Protein AF-A0A2K3KUK9-F1 (afdb_monomer_lite)

InterPro domains:
  IPR000722 RNA polymerase, alpha subunit [PF00623] (1-52)
  IPR007066 RNA polymerase Rpb1, domain 3 [PF04983] (57-180)
  IPR042102 RNA polymerase Rpb1, domain 3 superfamily [G3DSA:1.10.274.100] (58-185)
  IPR045867 DNA-directed RNA polymerase, subunit beta-prime [PTHR19376] (1-183)

pLDDT: mean 88.28, std 6.99, range [54.0, 97.81]

Organism: Trifolium pratense (NCBI:txid57577)

Radius of gyration: 19.04 Å; chains: 1; bounding box: 47×34×54 Å

Foldseek 3Di:
DADDDDDDDPDDDDDDDDPQQCQVVVDDPPDDDDDDDDDPDPVVVVCRVPPHYPLNCQADPPPRFGSGFDDDPLLVVLLVQQDPPAKDWPVRLVVLCVLAPADQDAAPDDDPDDDRTGIHGSQSSLLSLFAAQDWAADPVQRWTDGRSHTDDGHSDSQLRDRHPRRPLSSCCVPPRNCSVSSSSSSD

Secondary structure (DSSP, 8-state):
--B------S-SS-----GGGTGGGT--SSS---------SHHHHHHHHHHSBGGG-SB-TTT--BS----HHHHHHHHHHHSTT-EEEHHHHHHHHTTS-SPPPPPSEE-SSS---EEEEHHHHHHHHSPTT--EEEGGGTEEEETTEEEE--S-GGGTSS-TT-HHHHHHHHHTTHHHHHHHHH-

Sequence (187 aa):
MIAFTVRVLPITSVVSINPLCCSPLCGDFDGDCLHGYIPQSVGARVELNELVALDRQLINGQSGTNLLSLCQDSLTAAYLLLEDGVRLNVYQMQQLQMLCDRKLTPPAIVKASSSNTSFWSGKQLFSILLPFKFDYAFPSNDVIVSDGELISCSEASGWIRDSENNIFQSLVEHFQGKTLDILHGAQ

Structure (mmCIF, N/CA/C/O backbone):
data_AF-A0A2K3KUK9-F1
#
_entry.id   AF-A0A2K3KUK9-F1
#
loop_
_atom_site.group_PDB
_atom_site.id
_atom_site.type_symbol
_atom_site.label_atom_id
_atom_site.label_alt_id
_atom_site.label_comp_id
_atom_site.label_asym_id
_atom_site.label_entity_id
_atom_site.label_seq_id
_atom_site.pdbx_PDB_ins_code
_atom_site.Cartn_x
_atom_site.Cartn_y
_atom_site.Cartn_z
_atom_site.occupancy
_atom_site.B_iso_or_equiv
_atom_site.auth_seq_id
_atom_site.auth_comp_id
_atom_site.auth_asym_id
_atom_site.auth_atom_id
_atom_site.pdbx_PDB_model_num
ATOM 1 N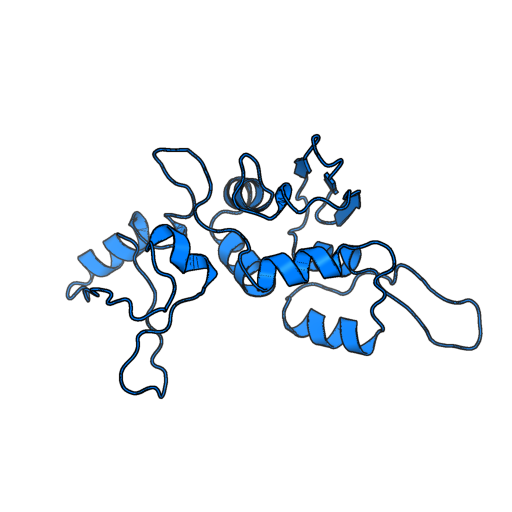 N . MET A 1 1 ? -12.358 7.716 15.091 1.00 81.81 1 MET A N 1
ATOM 2 C CA . MET A 1 1 ? -12.045 6.470 15.828 1.00 81.81 1 MET A CA 1
ATOM 3 C C . MET A 1 1 ? -12.004 5.352 14.807 1.00 81.81 1 MET A C 1
ATOM 5 O O . MET A 1 1 ? -12.948 5.267 14.037 1.00 81.81 1 MET A O 1
ATOM 9 N N . ILE A 1 2 ? -10.929 4.564 14.771 1.00 92.06 2 ILE A N 1
ATOM 10 C CA . ILE A 1 2 ? -10.740 3.471 13.805 1.00 92.06 2 ILE A CA 1
ATOM 11 C C . ILE A 1 2 ? -10.569 2.169 14.591 1.00 92.06 2 ILE A C 1
ATOM 13 O O . ILE A 1 2 ? -9.828 2.139 15.575 1.00 92.06 2 ILE A O 1
ATOM 17 N N . ALA A 1 3 ? -11.270 1.114 14.186 1.00 94.75 3 ALA A N 1
ATOM 18 C CA . ALA A 1 3 ? -11.134 -0.215 14.762 1.00 94.75 3 ALA A CA 1
ATOM 19 C C . ALA A 1 3 ? -10.034 -1.005 14.039 1.00 94.75 3 ALA A C 1
ATOM 21 O O . ALA A 1 3 ? -10.014 -1.103 12.811 1.00 94.75 3 ALA A O 1
ATOM 22 N N . PHE A 1 4 ? -9.131 -1.589 14.828 1.00 93.50 4 PHE A N 1
ATOM 23 C CA . PHE A 1 4 ? -8.028 -2.422 14.356 1.00 93.50 4 PHE A CA 1
ATOM 24 C C . PHE A 1 4 ? -8.192 -3.865 14.830 1.00 93.50 4 PHE A C 1
ATOM 26 O O . PHE A 1 4 ? -8.747 -4.131 15.899 1.00 93.50 4 PHE A O 1
ATOM 33 N N . THR A 1 5 ? -7.641 -4.801 14.057 1.00 92.44 5 THR A N 1
ATOM 34 C CA . THR A 1 5 ? -7.483 -6.188 14.503 1.00 92.44 5 THR A CA 1
ATOM 35 C C . THR A 1 5 ? -6.231 -6.311 15.366 1.00 92.44 5 THR A C 1
ATOM 37 O O . THR A 1 5 ? -5.174 -5.788 15.022 1.00 92.44 5 THR A O 1
ATOM 40 N N . VAL A 1 6 ? -6.339 -7.020 16.488 1.00 92.06 6 VAL A N 1
ATOM 41 C CA . VAL A 1 6 ? -5.228 -7.203 17.428 1.00 92.06 6 VAL A CA 1
ATOM 42 C C . VAL A 1 6 ? -4.438 -8.461 17.083 1.00 92.06 6 VAL A C 1
ATOM 44 O O . VAL A 1 6 ? -5.003 -9.548 16.955 1.00 92.06 6 VAL A O 1
ATOM 47 N N . ARG A 1 7 ? -3.111 -8.325 17.015 1.00 92.56 7 ARG A N 1
ATOM 48 C CA . ARG A 1 7 ? -2.159 -9.439 16.964 1.00 92.56 7 ARG A CA 1
ATOM 49 C C . ARG A 1 7 ? -1.210 -9.336 18.152 1.00 92.56 7 ARG A C 1
ATOM 51 O O . ARG A 1 7 ? -0.595 -8.296 18.363 1.00 92.56 7 ARG A O 1
ATOM 58 N N . VAL A 1 8 ? -1.077 -10.420 18.915 1.00 92.50 8 VAL A N 1
ATOM 59 C CA . VAL A 1 8 ? -0.138 -10.475 20.044 1.00 92.50 8 VAL A CA 1
ATOM 60 C C . VAL A 1 8 ? 1.272 -10.715 19.509 1.00 92.50 8 VAL A C 1
ATOM 62 O O . VAL A 1 8 ? 1.512 -11.692 18.797 1.00 92.50 8 VAL A O 1
ATOM 65 N N . LEU A 1 9 ? 2.192 -9.815 19.850 1.00 92.56 9 LEU A N 1
ATOM 66 C CA . LEU A 1 9 ? 3.610 -9.891 19.507 1.00 92.56 9 LEU A CA 1
ATOM 67 C C . LEU A 1 9 ? 4.441 -10.119 20.782 1.00 92.56 9 LEU A C 1
ATOM 69 O O . LEU A 1 9 ? 4.021 -9.683 21.855 1.00 92.56 9 LEU A O 1
ATOM 73 N N . PRO A 1 10 ? 5.614 -10.775 20.698 1.00 92.94 10 PRO A N 1
ATOM 74 C CA . PRO A 1 10 ? 6.507 -10.985 21.839 1.00 92.94 10 PRO A CA 1
ATOM 75 C C . PRO A 1 10 ? 7.300 -9.706 22.172 1.00 92.94 10 PRO A C 1
ATOM 77 O O . PRO A 1 10 ? 8.528 -9.697 22.158 1.00 92.94 10 PRO A O 1
ATOM 80 N N . ILE A 1 11 ? 6.588 -8.611 22.438 1.00 89.38 11 ILE A N 1
ATOM 81 C CA . ILE A 1 11 ? 7.119 -7.296 22.817 1.00 89.38 11 ILE A CA 1
ATOM 82 C C . ILE A 1 11 ? 6.490 -6.873 24.146 1.00 89.38 11 ILE A C 1
ATOM 84 O O . ILE A 1 11 ? 5.379 -7.285 24.472 1.00 89.38 11 ILE A O 1
ATOM 88 N N . THR A 1 12 ? 7.209 -6.092 24.947 1.00 81.00 12 THR A N 1
ATOM 89 C CA . THR A 1 12 ? 6.856 -5.903 26.362 1.00 81.00 12 THR A CA 1
ATOM 90 C C . THR A 1 12 ? 5.909 -4.737 26.625 1.00 81.00 12 THR A C 1
ATOM 92 O O . THR A 1 12 ? 4.996 -4.888 27.431 1.00 81.00 12 THR A O 1
ATOM 95 N N . SER A 1 13 ? 6.110 -3.586 25.977 1.00 82.12 13 SER A N 1
ATOM 96 C CA . SER A 1 13 ? 5.493 -2.332 26.450 1.00 82.12 13 SER A CA 1
ATOM 97 C C . SER A 1 13 ? 5.080 -1.358 25.343 1.00 82.12 13 SER A C 1
ATOM 99 O O . SER A 1 13 ? 4.989 -0.162 25.602 1.00 82.12 13 SER A O 1
ATOM 101 N N . VAL A 1 14 ? 4.866 -1.828 24.110 1.00 90.19 14 VAL A N 1
ATOM 102 C CA . VAL A 1 14 ? 4.548 -0.953 22.965 1.00 90.19 14 VAL A CA 1
ATOM 103 C C . VAL A 1 14 ? 3.442 -1.570 22.116 1.00 90.19 14 VAL A C 1
ATOM 105 O O . VAL A 1 14 ? 3.395 -2.785 21.931 1.00 90.19 14 VAL A O 1
ATOM 108 N N . VAL A 1 15 ? 2.558 -0.725 21.588 1.00 89.94 15 VAL A N 1
ATOM 109 C CA . VAL A 1 15 ? 1.588 -1.111 20.559 1.00 89.94 15 VAL A CA 1
ATOM 110 C C . VAL A 1 15 ? 2.239 -0.913 19.194 1.00 89.94 15 VAL A C 1
ATOM 112 O O . VAL A 1 15 ? 2.661 0.190 18.862 1.00 89.94 15 VAL A O 1
ATOM 115 N N . SER A 1 16 ? 2.316 -1.975 18.396 1.00 91.25 16 SER A N 1
ATOM 116 C CA . SER A 1 16 ? 2.803 -1.889 17.018 1.00 91.25 16 SER A CA 1
ATOM 117 C C . SER A 1 16 ? 1.638 -1.675 16.056 1.00 91.25 16 SER A C 1
ATOM 119 O O . SER A 1 16 ? 0.699 -2.470 16.035 1.00 91.25 16 SER A O 1
ATOM 121 N N . ILE A 1 17 ? 1.726 -0.626 15.241 1.00 92.00 17 ILE A N 1
ATOM 122 C CA . ILE A 1 17 ? 0.791 -0.325 14.151 1.00 92.00 17 ILE A CA 1
ATOM 123 C C . ILE A 1 17 ? 1.556 -0.203 12.833 1.00 92.00 17 ILE A C 1
ATOM 125 O O . ILE A 1 17 ? 2.764 0.026 12.826 1.00 92.00 17 ILE A O 1
ATOM 129 N N . ASN A 1 18 ? 0.857 -0.370 11.712 1.00 92.06 18 ASN A N 1
ATOM 130 C CA . ASN A 1 18 ? 1.453 -0.164 10.397 1.00 92.06 18 ASN A CA 1
ATOM 131 C C . ASN A 1 18 ? 1.786 1.337 10.199 1.00 92.06 18 ASN A C 1
ATOM 133 O O . ASN A 1 18 ? 0.881 2.151 10.390 1.00 92.06 18 ASN A O 1
ATOM 137 N N . PRO A 1 19 ? 3.013 1.708 9.771 1.00 92.38 19 PRO A N 1
ATOM 138 C CA . PRO A 1 19 ? 3.394 3.088 9.445 1.00 92.38 19 PRO A CA 1
ATOM 139 C C . PRO A 1 19 ? 2.425 3.839 8.523 1.00 92.38 19 PRO A C 1
ATOM 141 O O . PRO A 1 19 ? 2.219 5.039 8.686 1.00 92.38 19 PRO A O 1
ATOM 144 N N . LEU A 1 20 ? 1.774 3.146 7.581 1.00 91.31 20 LEU A N 1
ATOM 145 C CA . LEU A 1 20 ? 0.795 3.768 6.683 1.00 91.31 20 LEU A CA 1
ATOM 146 C C . LEU A 1 20 ? -0.445 4.281 7.438 1.00 91.31 20 LEU A C 1
ATOM 148 O O . LEU A 1 20 ? -1.110 5.203 6.980 1.00 91.31 20 LEU A O 1
ATOM 152 N N . CYS A 1 21 ? -0.742 3.718 8.614 1.00 91.38 21 CYS A N 1
ATOM 153 C CA . CYS A 1 21 ? -1.864 4.109 9.472 1.00 91.38 21 CYS A CA 1
ATOM 154 C C . CYS A 1 21 ? -1.522 5.244 10.452 1.00 91.38 21 CYS A C 1
ATOM 156 O O . CYS A 1 21 ? -2.383 5.633 11.240 1.00 91.38 21 CYS A O 1
ATOM 158 N N . CYS A 1 22 ? -0.296 5.771 10.439 1.00 90.62 22 CYS A N 1
ATOM 159 C CA . CYS A 1 22 ? 0.122 6.791 11.401 1.00 90.62 22 CYS A CA 1
ATOM 160 C C . CYS A 1 22 ? -0.489 8.167 11.122 1.00 90.62 22 CYS A C 1
ATOM 162 O O . CYS A 1 22 ? -0.919 8.837 12.058 1.00 90.62 22 CYS A O 1
ATOM 164 N N . SER A 1 23 ? -0.616 8.554 9.847 1.00 87.50 23 SER A N 1
ATOM 165 C CA . SER A 1 23 ? -1.204 9.842 9.445 1.00 87.50 23 SER A CA 1
ATOM 166 C C . SER A 1 23 ? -2.616 10.077 10.023 1.00 87.50 23 SER A C 1
ATOM 168 O O . SER A 1 23 ? -2.806 11.083 10.707 1.00 87.50 23 SER A O 1
ATOM 170 N N . PRO A 1 24 ? -3.597 9.151 9.895 1.00 88.38 24 PRO A N 1
ATOM 171 C CA . PRO A 1 24 ? -4.930 9.354 10.478 1.00 88.38 24 PRO A CA 1
ATOM 172 C C . PRO A 1 24 ? -4.964 9.318 12.015 1.00 88.38 24 PRO A C 1
ATOM 174 O O . PRO A 1 24 ? -5.961 9.726 12.612 1.00 88.38 24 PRO A O 1
ATOM 177 N N . LEU A 1 25 ? -3.910 8.817 12.663 1.00 89.69 25 LEU A N 1
ATOM 178 C CA . LEU A 1 25 ? -3.755 8.832 14.119 1.00 89.69 25 LEU A CA 1
ATOM 179 C C . LEU A 1 25 ? -2.914 10.019 14.610 1.00 89.69 25 LEU A C 1
ATOM 181 O O . LEU A 1 25 ? -2.738 10.155 15.818 1.00 89.69 25 LEU A O 1
ATOM 185 N N . CYS A 1 26 ? -2.424 10.864 13.695 1.00 87.62 26 CYS A N 1
ATOM 186 C CA . CYS A 1 26 ? -1.471 11.938 13.968 1.00 87.62 26 CYS A CA 1
ATOM 187 C C . CYS A 1 26 ? -0.239 11.463 14.760 1.00 87.62 26 CYS A C 1
ATOM 189 O O . CYS A 1 26 ? 0.246 12.203 15.610 1.00 87.62 26 CYS A O 1
ATOM 191 N N . GLY A 1 27 ? 0.220 10.232 14.511 1.00 89.25 27 GLY A N 1
ATOM 192 C CA . GLY A 1 27 ? 1.384 9.653 15.184 1.00 89.25 27 GLY A CA 1
ATOM 193 C C . GLY A 1 27 ? 2.637 9.668 14.312 1.00 89.25 27 GLY A C 1
ATOM 194 O O . GLY A 1 27 ? 2.544 9.648 13.082 1.00 89.25 27 GLY A O 1
ATOM 195 N N . ASP A 1 28 ? 3.806 9.652 14.943 1.00 91.69 28 ASP A N 1
ATOM 196 C CA . ASP A 1 28 ? 5.115 9.615 14.279 1.00 91.69 28 ASP A CA 1
ATOM 197 C C . ASP A 1 28 ? 6.163 8.719 14.974 1.00 91.69 28 ASP A C 1
ATOM 199 O O . ASP A 1 28 ? 7.277 8.573 14.467 1.00 91.69 28 ASP A O 1
ATOM 203 N N . PHE A 1 29 ? 5.778 8.034 16.058 1.00 91.81 29 PHE A N 1
ATOM 204 C CA . PHE A 1 29 ? 6.622 7.126 16.849 1.00 91.81 29 PHE A CA 1
ATOM 205 C C . PHE A 1 29 ? 7.753 7.802 17.650 1.00 91.81 29 PHE A C 1
ATOM 207 O O . PHE A 1 29 ? 8.695 7.117 18.057 1.00 91.81 29 PHE A O 1
ATOM 214 N N . ASP A 1 30 ? 7.665 9.099 17.949 1.00 93.69 30 ASP A N 1
ATOM 215 C CA . ASP A 1 30 ? 8.652 9.810 18.780 1.00 93.69 30 ASP A CA 1
ATOM 216 C C . ASP A 1 30 ? 8.471 9.621 20.309 1.00 93.69 30 ASP A C 1
ATOM 218 O O . ASP A 1 30 ? 9.278 10.098 21.113 1.00 93.69 30 ASP A O 1
ATOM 222 N N . GLY A 1 31 ? 7.437 8.875 20.713 1.00 92.12 31 GLY A N 1
ATOM 223 C CA . GLY A 1 31 ? 7.003 8.730 22.108 1.00 92.12 31 GLY A CA 1
ATOM 224 C C . GLY A 1 31 ? 5.483 8.752 22.304 1.00 92.12 31 GLY A C 1
ATOM 225 O O . GLY A 1 31 ? 5.017 8.773 23.446 1.00 92.12 31 GLY A O 1
ATOM 226 N N . ASP A 1 32 ? 4.718 8.734 21.210 1.00 92.25 32 ASP A N 1
ATOM 227 C CA . ASP A 1 32 ? 3.257 8.761 21.206 1.00 92.25 32 ASP A CA 1
ATOM 228 C C . ASP A 1 32 ? 2.589 7.739 22.133 1.00 92.25 32 ASP A C 1
ATOM 230 O O . ASP A 1 32 ? 2.924 6.551 22.183 1.00 92.25 32 ASP A O 1
ATOM 234 N N . CYS A 1 33 ? 1.542 8.204 22.816 1.00 91.44 33 CYS A N 1
ATOM 235 C CA . CYS A 1 33 ? 0.658 7.373 23.623 1.00 91.44 33 CYS A CA 1
ATOM 236 C C . CYS A 1 33 ? -0.717 7.260 22.956 1.00 91.44 33 CYS A C 1
ATOM 238 O O . CYS A 1 33 ? -1.428 8.253 22.802 1.00 91.44 33 CYS A O 1
ATOM 240 N N . LEU A 1 34 ? -1.133 6.036 22.626 1.00 88.88 34 LEU A N 1
ATOM 241 C CA . LEU A 1 34 ? -2.453 5.758 22.059 1.00 88.88 34 LEU A CA 1
ATOM 242 C C . LEU A 1 34 ? -3.379 5.130 23.104 1.00 88.88 34 LEU A C 1
ATOM 244 O O . LEU A 1 34 ? -2.986 4.240 23.858 1.00 88.88 34 LEU A O 1
ATOM 248 N N . HIS A 1 35 ? -4.640 5.560 23.111 1.00 89.50 35 HIS A N 1
ATOM 249 C CA . HIS A 1 35 ? -5.686 4.946 23.926 1.00 89.50 35 HIS A CA 1
ATOM 250 C C . HIS A 1 35 ? -6.409 3.865 23.118 1.00 89.50 35 HIS A C 1
ATOM 252 O O . HIS A 1 35 ? -6.955 4.138 22.050 1.00 89.50 35 HIS A O 1
ATOM 258 N N . GLY A 1 36 ? -6.432 2.641 23.645 1.00 91.12 36 GLY A N 1
ATOM 259 C CA . GLY A 1 36 ? -7.161 1.514 23.067 1.00 91.12 36 GLY A CA 1
ATOM 260 C C . GLY A 1 36 ? -8.356 1.115 23.929 1.00 91.12 36 GLY A C 1
ATOM 261 O O . GLY A 1 36 ? -8.249 1.046 25.152 1.00 91.12 36 GLY A O 1
ATOM 262 N N . TYR A 1 37 ? -9.483 0.803 23.288 1.00 93.69 37 TYR A N 1
ATOM 263 C CA . TYR A 1 37 ? -10.691 0.305 23.948 1.00 93.69 37 TYR A CA 1
ATOM 264 C C . TYR A 1 37 ? -11.047 -1.076 23.399 1.00 93.69 37 TYR A C 1
ATOM 266 O O . TYR A 1 37 ? -11.031 -1.288 22.188 1.00 93.69 37 TYR A O 1
ATOM 274 N N . ILE A 1 38 ? -11.381 -2.015 24.287 1.00 94.69 38 ILE A N 1
ATOM 275 C CA . ILE A 1 38 ? -11.710 -3.395 23.911 1.00 94.69 38 ILE A CA 1
ATOM 276 C C . ILE A 1 38 ? -13.224 -3.610 24.058 1.00 94.69 38 ILE A C 1
ATOM 278 O O . ILE A 1 38 ? -13.731 -3.549 25.186 1.00 94.69 38 ILE A O 1
ATOM 282 N N . PRO A 1 39 ? -13.960 -3.895 22.965 1.00 95.75 39 PRO A N 1
ATOM 283 C CA . PRO A 1 39 ? -15.394 -4.161 23.036 1.00 95.75 39 PRO A CA 1
ATOM 284 C C . PRO A 1 39 ? -15.673 -5.453 23.815 1.00 95.75 39 PRO A C 1
ATOM 286 O O . PRO A 1 39 ? -15.085 -6.496 23.538 1.00 95.75 39 PRO A O 1
ATOM 289 N N . GLN A 1 40 ? -16.602 -5.393 24.773 1.00 96.56 40 GLN A N 1
ATOM 290 C CA . GLN A 1 40 ? -16.971 -6.547 25.608 1.00 96.56 40 GLN A CA 1
ATOM 291 C C . GLN A 1 40 ? -18.165 -7.338 25.052 1.00 96.56 40 GLN A C 1
ATOM 293 O O . GLN A 1 40 ? -18.275 -8.539 25.287 1.00 96.56 40 GLN A O 1
ATOM 298 N N . SER A 1 41 ? -19.073 -6.686 24.316 1.00 97.81 41 SER A N 1
ATOM 299 C CA . SER A 1 41 ? -20.269 -7.328 23.762 1.00 97.81 41 SER A CA 1
ATOM 300 C C . SER A 1 41 ? -20.071 -7.738 22.302 1.00 97.81 41 SER A C 1
ATOM 302 O O . SER A 1 41 ? -19.347 -7.095 21.540 1.00 97.81 41 SER A O 1
ATOM 304 N N . VAL A 1 42 ? -20.761 -8.805 21.887 1.00 97.25 42 VAL A N 1
ATOM 305 C CA . VAL A 1 42 ? -20.748 -9.251 20.484 1.00 97.25 42 VAL A CA 1
ATOM 306 C C . VAL A 1 42 ? -21.331 -8.175 19.566 1.00 97.25 42 VAL A C 1
ATOM 308 O O . VAL A 1 42 ? -20.776 -7.943 18.498 1.00 97.25 42 VAL A O 1
ATOM 311 N N . GLY A 1 43 ? -22.391 -7.484 20.004 1.00 97.69 43 GLY A N 1
ATOM 312 C CA . GLY A 1 43 ? -22.999 -6.382 19.254 1.00 97.69 43 GLY A CA 1
ATOM 313 C C . GLY A 1 43 ? -22.011 -5.249 18.981 1.00 97.69 43 GLY A C 1
ATOM 314 O O . GLY A 1 43 ? -21.834 -4.876 17.828 1.00 97.69 43 GLY A O 1
ATOM 315 N N . ALA A 1 44 ? -21.283 -4.792 20.007 1.00 96.31 44 ALA A N 1
ATOM 316 C CA . ALA A 1 44 ? -20.267 -3.751 19.842 1.00 96.31 44 ALA A CA 1
ATOM 317 C C . ALA A 1 44 ? -19.118 -4.207 18.932 1.00 96.31 44 ALA A C 1
ATOM 319 O O . ALA A 1 44 ? -18.605 -3.424 18.143 1.00 96.31 44 ALA A O 1
ATOM 320 N N . ARG A 1 45 ? -18.716 -5.484 18.996 1.00 96.06 45 ARG A N 1
ATOM 321 C CA . ARG A 1 45 ? -17.686 -6.015 18.092 1.00 96.06 45 ARG A CA 1
ATOM 322 C C . ARG A 1 45 ? -18.138 -6.004 16.628 1.00 96.06 45 ARG A C 1
ATOM 324 O O . ARG A 1 45 ? -17.342 -5.660 15.764 1.00 96.06 45 ARG A O 1
ATOM 331 N N . VAL A 1 46 ? -19.390 -6.376 16.352 1.00 96.62 46 VAL A N 1
ATOM 332 C CA . VAL A 1 46 ? -19.954 -6.323 14.992 1.00 96.62 46 VAL A CA 1
ATOM 333 C C . VAL A 1 46 ? -20.072 -4.877 14.516 1.00 96.62 46 VAL A C 1
ATOM 335 O O . VAL A 1 46 ? -19.660 -4.578 13.405 1.00 96.62 46 VAL A O 1
ATOM 338 N N . GLU A 1 47 ? -20.558 -3.974 15.366 1.00 96.44 47 GLU A N 1
ATOM 339 C CA . GLU A 1 47 ? -20.664 -2.546 15.052 1.00 96.44 47 GLU A CA 1
ATOM 340 C C . GLU A 1 47 ? -19.302 -1.933 14.704 1.00 96.44 47 GLU A C 1
ATOM 342 O O . GLU A 1 47 ? -19.168 -1.259 13.684 1.00 96.44 47 GLU A O 1
ATOM 347 N N . LEU A 1 48 ? -18.272 -2.219 15.509 1.00 95.81 48 LEU A N 1
ATOM 348 C CA . LEU A 1 48 ? -16.919 -1.738 15.247 1.00 95.81 48 LEU A CA 1
ATOM 349 C C . LEU A 1 48 ? -16.367 -2.270 13.922 1.00 95.81 48 LEU A C 1
ATOM 351 O O . LEU A 1 48 ? -15.778 -1.503 13.166 1.00 95.81 48 LEU A O 1
ATOM 355 N N . ASN A 1 49 ? -16.592 -3.553 13.629 1.00 93.94 49 ASN A N 1
ATOM 356 C CA . ASN A 1 49 ? -16.133 -4.171 12.389 1.00 93.94 49 ASN A CA 1
ATOM 357 C C . ASN A 1 49 ? -16.865 -3.632 11.151 1.00 93.94 49 ASN A C 1
ATOM 359 O O . ASN A 1 49 ? -16.243 -3.426 10.116 1.00 93.94 49 ASN A O 1
ATOM 363 N N . GLU A 1 50 ? -18.173 -3.396 11.235 1.00 94.19 50 GLU A N 1
ATOM 364 C CA . GLU A 1 50 ? -18.957 -2.987 10.065 1.00 94.19 50 GLU A CA 1
ATOM 365 C C . GLU A 1 50 ? -18.938 -1.480 9.804 1.00 94.19 50 GLU A C 1
ATOM 367 O O . GLU A 1 50 ? -19.075 -1.071 8.653 1.00 94.19 50 GLU A O 1
ATOM 372 N N . LEU A 1 51 ? -18.769 -0.646 10.837 1.00 93.25 51 LEU A N 1
ATOM 373 C CA . LEU A 1 51 ? -18.876 0.810 10.692 1.00 93.25 51 LEU A CA 1
ATOM 374 C C . LEU A 1 51 ? -17.527 1.529 10.717 1.00 93.25 51 LEU A C 1
ATOM 376 O O . LEU A 1 51 ? -17.308 2.453 9.935 1.00 93.25 51 LEU A O 1
ATOM 380 N N . VAL A 1 52 ? -16.631 1.147 11.629 1.00 93.75 52 VAL A N 1
ATOM 381 C CA . VAL A 1 52 ? -15.420 1.935 11.926 1.00 93.75 52 VAL A CA 1
ATOM 382 C C . VAL A 1 52 ? -14.121 1.159 11.744 1.00 93.75 52 VAL A C 1
ATOM 384 O O . VAL A 1 52 ? -13.063 1.660 12.119 1.00 93.75 52 VAL A O 1
ATOM 387 N N . ALA A 1 53 ? -14.165 -0.039 11.167 1.00 93.19 53 ALA A N 1
ATOM 388 C CA . ALA A 1 53 ? -12.958 -0.757 10.785 1.00 93.19 53 ALA A CA 1
ATOM 389 C C . ALA A 1 53 ? -12.147 0.027 9.744 1.00 93.19 53 ALA A C 1
ATOM 391 O O . ALA A 1 53 ? -12.688 0.839 8.992 1.00 93.19 53 ALA A O 1
ATOM 392 N N . LEU A 1 54 ? -10.832 -0.195 9.721 1.00 91.19 54 LEU A N 1
ATOM 393 C CA . LEU A 1 54 ? -9.914 0.536 8.841 1.00 91.19 54 LEU A CA 1
ATOM 394 C C . LEU A 1 54 ? -10.318 0.455 7.358 1.00 91.19 54 LEU A C 1
ATOM 396 O O . LEU A 1 54 ? -10.274 1.462 6.658 1.00 91.19 54 LEU A O 1
ATOM 400 N N . ASP A 1 55 ? -10.764 -0.712 6.897 1.00 90.12 55 ASP A N 1
ATOM 401 C CA . ASP A 1 55 ? -11.250 -0.951 5.531 1.00 90.12 55 ASP A CA 1
ATOM 402 C C . ASP A 1 55 ? -12.537 -0.175 5.204 1.00 90.12 55 ASP A C 1
ATOM 404 O O . ASP A 1 55 ? -12.785 0.161 4.046 1.00 90.12 55 ASP A O 1
ATOM 408 N N . ARG A 1 56 ? -13.335 0.163 6.223 1.00 90.75 56 ARG A N 1
ATOM 409 C CA . ARG A 1 56 ? -14.531 1.014 6.111 1.00 90.75 56 ARG A CA 1
ATOM 410 C C . ARG A 1 56 ? -14.215 2.508 6.154 1.00 90.75 56 ARG A C 1
ATOM 412 O O . ARG A 1 56 ? -15.061 3.315 5.785 1.00 90.75 56 ARG A O 1
ATOM 419 N N . GLN A 1 57 ? -13.015 2.874 6.599 1.00 90.19 57 GLN A N 1
ATOM 420 C CA . GLN A 1 57 ? -12.590 4.255 6.836 1.00 90.19 57 GLN A CA 1
ATOM 421 C C . GLN A 1 57 ? -11.490 4.705 5.860 1.00 90.19 57 GLN A C 1
ATOM 423 O O . GLN A 1 57 ? -10.826 5.700 6.109 1.00 90.19 57 GLN A O 1
ATOM 428 N N . LEU A 1 58 ? -11.277 4.008 4.739 1.00 90.06 58 LEU A N 1
ATOM 429 C CA . LEU A 1 58 ? -10.196 4.333 3.792 1.00 90.06 58 LEU A CA 1
ATOM 430 C C . LEU A 1 58 ? -10.329 5.709 3.127 1.00 90.06 58 LEU A C 1
ATOM 432 O O . LEU A 1 58 ? -9.326 6.242 2.657 1.00 90.06 58 LEU A O 1
ATOM 436 N N . ILE A 1 59 ? -11.537 6.272 3.078 1.00 89.12 59 ILE A N 1
ATOM 437 C CA . ILE A 1 59 ? -11.815 7.605 2.536 1.00 89.12 59 ILE A CA 1
ATOM 438 C C . ILE A 1 59 ? -12.271 8.507 3.676 1.00 89.12 59 ILE A C 1
ATOM 440 O O . ILE A 1 59 ? -13.158 8.156 4.456 1.00 89.12 59 ILE A O 1
ATOM 444 N N . ASN A 1 60 ? -11.695 9.701 3.740 1.00 87.38 60 ASN A N 1
ATOM 445 C CA . ASN A 1 60 ? -12.142 10.739 4.645 1.00 87.38 60 ASN A CA 1
ATOM 446 C C . ASN A 1 60 ? -13.479 11.314 4.157 1.00 87.38 60 ASN A C 1
ATOM 448 O O . ASN A 1 60 ? -13.541 11.958 3.113 1.00 87.38 60 ASN A O 1
ATOM 452 N N . GLY A 1 61 ? -14.551 11.140 4.933 1.00 85.19 61 GLY A N 1
ATOM 453 C CA . GLY A 1 61 ? -15.876 11.660 4.577 1.00 85.19 61 GLY A CA 1
ATOM 454 C C . GLY A 1 61 ? -15.972 13.191 4.491 1.00 85.19 61 GLY A C 1
ATOM 455 O O . GLY A 1 61 ? -16.924 13.695 3.903 1.00 85.19 61 GLY A O 1
ATOM 456 N N . GLN A 1 62 ? -15.017 13.936 5.061 1.00 87.00 62 GLN A N 1
ATOM 457 C CA . GLN A 1 62 ? -14.999 15.401 5.010 1.00 87.00 62 GLN A CA 1
ATOM 458 C C . GLN A 1 62 ? -14.316 15.936 3.746 1.00 87.00 62 GLN A C 1
ATOM 460 O O . GLN A 1 62 ? -14.851 16.839 3.106 1.00 87.00 62 GLN A O 1
ATOM 465 N N . SER A 1 63 ? -13.126 15.427 3.414 1.00 84.81 63 SER A N 1
ATOM 466 C CA . SER A 1 63 ? -12.335 15.893 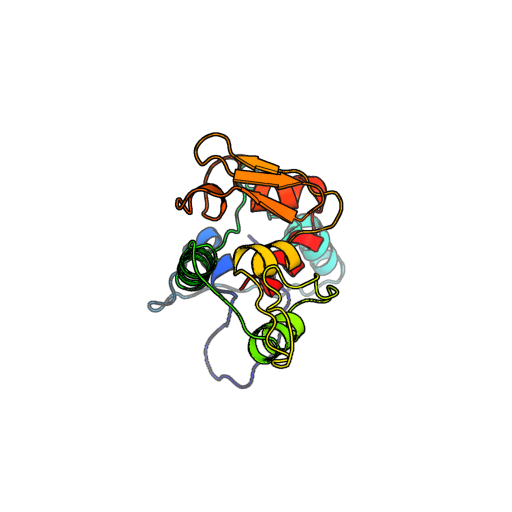2.264 1.00 84.81 63 SER A CA 1
ATOM 467 C C . SER A 1 63 ? -12.568 15.076 0.994 1.00 84.81 63 SER A C 1
ATOM 469 O O . SER A 1 63 ? -12.228 15.539 -0.087 1.00 84.81 63 SER A O 1
ATOM 471 N N . GLY A 1 64 ? -13.117 13.863 1.105 1.00 85.31 64 GLY A N 1
ATOM 472 C CA . GLY A 1 64 ? -13.225 12.912 -0.004 1.00 85.31 64 GLY A CA 1
ATOM 473 C C . GLY A 1 64 ? -11.888 12.294 -0.429 1.00 85.31 64 GLY A C 1
ATOM 474 O O . GLY A 1 64 ? -11.850 11.555 -1.405 1.00 85.31 64 GLY A O 1
ATOM 475 N N . THR A 1 65 ? -10.799 12.580 0.287 1.00 85.12 65 THR A N 1
ATOM 476 C CA . THR A 1 65 ? -9.454 12.064 -0.009 1.00 85.12 65 THR A CA 1
ATOM 477 C C . THR A 1 65 ? -9.222 10.720 0.679 1.00 85.12 65 THR A C 1
ATOM 479 O O . THR A 1 65 ? -9.869 10.406 1.684 1.00 85.12 65 THR A O 1
ATOM 482 N N . ASN A 1 66 ? -8.296 9.909 0.163 1.00 88.25 66 ASN A N 1
ATOM 483 C CA . ASN A 1 66 ? -7.902 8.681 0.852 1.00 88.25 66 ASN A CA 1
ATOM 484 C C . ASN A 1 66 ? -7.164 8.993 2.167 1.00 88.25 66 ASN A C 1
ATOM 486 O O . ASN A 1 66 ? -6.498 10.013 2.297 1.00 88.25 66 ASN A O 1
ATOM 490 N N . LEU A 1 67 ? -7.284 8.102 3.153 1.00 87.69 67 LEU A N 1
ATOM 491 C CA . LEU A 1 67 ? -6.546 8.199 4.418 1.00 87.69 67 LEU A CA 1
ATOM 492 C C . LEU A 1 67 ? -5.187 7.495 4.379 1.00 87.69 67 LEU A C 1
ATOM 494 O O . LEU A 1 67 ? -4.323 7.804 5.197 1.00 87.69 67 LEU A O 1
ATOM 498 N N . LEU A 1 68 ? -5.017 6.517 3.484 1.00 89.25 68 LEU A N 1
ATOM 499 C CA . LEU A 1 68 ? -3.821 5.679 3.407 1.00 89.25 68 LEU A CA 1
ATOM 500 C C . LEU A 1 68 ? -3.168 5.796 2.028 1.00 89.25 68 LEU A C 1
ATOM 502 O O . LEU A 1 68 ? -3.803 5.529 1.006 1.00 89.25 68 LEU A O 1
ATOM 506 N N . SER A 1 69 ? -1.880 6.118 2.021 1.00 89.62 69 SER A N 1
ATOM 507 C CA . SER A 1 69 ? -1.000 6.157 0.848 1.00 89.62 69 SER A CA 1
ATOM 508 C C . SER A 1 69 ? 0.398 5.695 1.249 1.00 89.62 69 SER A C 1
ATOM 510 O O . SER A 1 69 ? 0.719 5.726 2.437 1.00 89.62 69 SER A O 1
ATOM 512 N N . LEU A 1 70 ? 1.262 5.354 0.287 1.00 91.25 70 LEU A N 1
ATOM 513 C CA . LEU A 1 70 ? 2.670 5.096 0.605 1.00 91.25 70 LEU A CA 1
ATOM 514 C C . LEU A 1 70 ? 3.336 6.354 1.171 1.00 91.25 70 LEU A C 1
ATOM 516 O O . LEU A 1 70 ? 3.177 7.460 0.649 1.00 91.25 70 LEU A O 1
ATOM 520 N N . CYS A 1 71 ? 4.111 6.158 2.233 1.00 90.19 71 CYS A N 1
ATOM 521 C CA . CYS A 1 71 ? 4.768 7.214 2.996 1.00 90.19 71 CYS A CA 1
ATOM 522 C C . CYS A 1 71 ? 6.194 6.793 3.383 1.00 90.19 71 CYS A C 1
ATOM 524 O O . CYS A 1 71 ? 6.519 5.603 3.399 1.00 90.19 71 CYS A O 1
ATOM 526 N N . GLN A 1 72 ? 7.038 7.775 3.720 1.00 90.44 72 GLN A N 1
ATOM 527 C CA . GLN A 1 72 ? 8.402 7.566 4.232 1.00 90.44 72 GLN A CA 1
ATOM 528 C C . GLN A 1 72 ? 9.245 6.642 3.322 1.00 90.44 72 GLN A C 1
ATOM 530 O O . GLN A 1 72 ? 9.429 6.937 2.136 1.00 90.44 72 GLN A O 1
ATOM 535 N N . ASP A 1 73 ? 9.746 5.530 3.860 1.00 93.62 73 ASP A N 1
ATOM 536 C CA . ASP A 1 73 ? 10.632 4.600 3.160 1.00 93.62 73 ASP A CA 1
ATOM 537 C C . ASP A 1 73 ? 9.925 3.903 1.998 1.00 93.62 73 ASP A C 1
ATOM 539 O O . ASP A 1 73 ? 10.502 3.793 0.920 1.00 93.62 73 ASP A O 1
ATOM 543 N N . SER A 1 74 ? 8.657 3.510 2.168 1.00 92.62 74 SER A N 1
ATOM 544 C CA . SER A 1 74 ? 7.879 2.854 1.104 1.00 92.62 74 SER A CA 1
ATOM 545 C C . SER A 1 74 ? 7.682 3.768 -0.110 1.00 92.62 74 SER A C 1
ATOM 547 O O . SER A 1 74 ? 7.840 3.339 -1.252 1.00 92.62 74 SER A O 1
ATOM 549 N N . LEU A 1 75 ? 7.436 5.063 0.123 1.00 92.31 75 LEU A N 1
ATOM 550 C CA . LEU A 1 75 ? 7.325 6.060 -0.944 1.00 92.31 75 LEU A CA 1
ATOM 551 C C . LEU A 1 75 ? 8.671 6.289 -1.642 1.00 92.31 75 LEU A C 1
ATOM 553 O O . LEU A 1 75 ? 8.726 6.391 -2.867 1.00 92.31 75 LEU A O 1
ATOM 557 N N . THR A 1 76 ? 9.754 6.352 -0.867 1.00 92.44 76 THR A N 1
ATOM 558 C CA . THR A 1 76 ? 11.111 6.545 -1.399 1.00 92.44 76 THR A CA 1
ATOM 559 C C . THR A 1 76 ? 11.557 5.335 -2.219 1.00 92.44 76 THR A C 1
ATOM 561 O O . THR A 1 76 ? 12.093 5.490 -3.314 1.00 92.44 76 THR A O 1
ATOM 564 N N . ALA A 1 77 ? 11.283 4.124 -1.735 1.00 92.62 77 ALA A N 1
ATOM 565 C CA . ALA A 1 77 ? 11.560 2.885 -2.446 1.00 92.62 77 ALA A CA 1
ATOM 566 C C . ALA A 1 77 ? 10.743 2.785 -3.739 1.00 92.62 77 ALA A C 1
ATOM 568 O O . ALA A 1 77 ? 11.306 2.452 -4.778 1.00 92.62 77 ALA A O 1
ATOM 569 N N . ALA A 1 78 ? 9.450 3.129 -3.706 1.00 92.00 78 ALA A N 1
ATOM 570 C CA . ALA A 1 78 ? 8.610 3.161 -4.901 1.00 92.00 78 ALA A CA 1
ATOM 571 C C . ALA A 1 78 ? 9.139 4.158 -5.942 1.00 92.00 78 ALA A C 1
ATOM 573 O O . ALA A 1 78 ? 9.217 3.822 -7.121 1.00 92.00 78 ALA A O 1
ATOM 574 N N . TYR A 1 79 ? 9.562 5.351 -5.511 1.00 90.94 79 TYR A N 1
ATOM 575 C CA . TYR A 1 79 ? 10.187 6.342 -6.389 1.00 90.94 79 TYR A CA 1
ATOM 576 C C . TYR A 1 79 ? 11.445 5.780 -7.067 1.00 90.94 79 TYR A C 1
ATOM 578 O O . TYR A 1 79 ? 11.508 5.739 -8.292 1.00 90.94 79 TYR A O 1
ATOM 586 N N . LEU A 1 80 ? 12.397 5.262 -6.283 1.00 92.12 80 LEU A N 1
ATOM 587 C CA . LEU A 1 80 ? 13.653 4.708 -6.804 1.00 92.12 80 LEU A CA 1
ATOM 588 C C . LEU A 1 80 ? 13.430 3.478 -7.688 1.00 92.12 80 LEU A C 1
ATOM 590 O O . LEU A 1 80 ? 14.184 3.247 -8.625 1.00 92.12 80 LEU A O 1
ATOM 594 N N . LEU A 1 81 ? 12.405 2.674 -7.400 1.00 91.81 81 LEU A N 1
ATOM 595 C CA . LEU A 1 81 ? 12.045 1.511 -8.205 1.00 91.81 81 LEU A CA 1
ATOM 596 C C . LEU A 1 81 ? 11.514 1.922 -9.584 1.00 91.81 81 LEU A C 1
ATOM 598 O O . LEU A 1 81 ? 11.764 1.232 -10.572 1.00 91.81 81 LEU A O 1
ATOM 602 N N . LEU A 1 82 ? 10.754 3.012 -9.651 1.00 90.81 82 LEU A N 1
ATOM 603 C CA . LEU A 1 82 ? 10.088 3.468 -10.869 1.00 90.81 82 LEU A CA 1
ATOM 604 C C . LEU A 1 82 ? 10.983 4.310 -11.786 1.00 90.81 82 LEU A C 1
ATOM 606 O O . LEU A 1 82 ? 10.565 4.598 -12.911 1.00 90.81 82 LEU A O 1
ATOM 610 N N . GLU A 1 83 ? 12.198 4.652 -11.347 1.00 89.56 83 GLU A N 1
ATOM 611 C CA . GLU A 1 83 ? 13.197 5.332 -12.171 1.00 89.56 83 GLU A CA 1
ATOM 612 C C . GLU A 1 83 ? 13.546 4.537 -13.439 1.00 89.56 83 GLU A C 1
ATOM 614 O O . GLU A 1 83 ? 13.590 3.298 -13.481 1.00 89.56 83 GLU A O 1
ATOM 619 N N . ASP A 1 84 ? 13.831 5.275 -14.510 1.00 86.94 84 ASP A N 1
ATOM 620 C CA . ASP A 1 84 ? 14.249 4.678 -15.767 1.00 86.94 84 ASP A CA 1
ATOM 621 C C . ASP A 1 84 ? 15.647 4.058 -15.640 1.00 86.94 84 ASP A C 1
ATOM 623 O O . ASP A 1 84 ? 16.599 4.658 -15.150 1.00 86.94 84 ASP A O 1
ATOM 627 N N . GLY A 1 85 ? 15.789 2.824 -16.125 1.00 87.62 85 GLY A N 1
ATOM 628 C CA . GLY A 1 85 ? 17.059 2.092 -16.089 1.00 87.62 85 GLY A CA 1
ATOM 629 C C . GLY A 1 85 ? 17.202 1.106 -14.928 1.00 87.62 85 GLY A C 1
ATOM 630 O O . GLY A 1 85 ? 18.136 0.298 -14.960 1.00 87.62 85 GLY A O 1
ATOM 631 N N . VAL A 1 86 ? 16.259 1.076 -13.980 1.00 92.00 86 VAL A N 1
ATOM 632 C CA . VAL A 1 86 ? 16.175 0.015 -12.965 1.00 92.00 86 VAL A CA 1
ATOM 633 C C . VAL A 1 86 ? 15.955 -1.337 -13.642 1.00 92.00 86 VAL A C 1
ATOM 635 O O . VAL A 1 86 ? 15.034 -1.518 -14.444 1.00 92.00 86 VAL A O 1
ATOM 638 N N . ARG A 1 87 ? 16.817 -2.306 -13.317 1.00 93.56 87 ARG A N 1
ATOM 639 C CA . ARG A 1 87 ? 16.789 -3.664 -13.873 1.00 93.56 87 ARG A CA 1
ATOM 640 C C . ARG A 1 87 ? 16.875 -4.688 -12.756 1.00 93.56 87 ARG A C 1
ATOM 642 O O . ARG A 1 87 ? 17.852 -4.714 -12.012 1.00 93.56 87 ARG A O 1
ATOM 649 N N . LEU A 1 88 ? 15.885 -5.567 -12.700 1.00 93.06 88 LEU A N 1
ATOM 650 C CA . LEU A 1 88 ? 15.812 -6.676 -11.759 1.00 93.06 88 LEU A CA 1
ATOM 651 C C . LEU A 1 88 ? 16.145 -7.976 -12.483 1.00 93.06 88 LEU A C 1
ATOM 653 O O . LEU A 1 88 ? 15.613 -8.253 -13.560 1.00 93.06 88 LEU A O 1
ATOM 657 N N . ASN A 1 89 ? 17.041 -8.772 -11.906 1.00 92.25 89 ASN A N 1
ATOM 658 C CA . ASN A 1 89 ? 17.331 -10.110 -12.418 1.00 92.25 89 ASN A CA 1
ATOM 659 C C . ASN A 1 89 ? 16.244 -11.117 -11.992 1.00 92.25 89 ASN A C 1
ATOM 661 O O . ASN A 1 89 ? 15.412 -10.826 -11.134 1.00 92.25 89 ASN A O 1
ATOM 665 N N . VAL A 1 90 ? 16.273 -12.324 -12.571 1.00 90.31 90 VAL A N 1
ATOM 666 C CA . VAL A 1 90 ? 15.298 -13.396 -12.279 1.00 90.31 90 VAL A CA 1
ATOM 667 C C . VAL A 1 90 ? 15.178 -13.678 -10.780 1.00 90.31 90 VAL A C 1
ATOM 669 O O . VAL A 1 90 ? 14.069 -13.798 -10.272 1.00 90.31 90 VAL A O 1
ATOM 672 N N . TYR A 1 91 ? 16.301 -13.768 -10.066 1.00 91.44 91 TYR A N 1
ATOM 673 C CA . TYR A 1 91 ? 16.308 -14.132 -8.650 1.00 91.44 91 TYR A CA 1
ATOM 674 C C . TYR A 1 91 ? 15.690 -13.035 -7.778 1.00 91.44 91 TYR A C 1
ATOM 676 O O . TYR A 1 91 ? 14.842 -13.330 -6.945 1.00 91.44 91 TYR A O 1
ATOM 684 N N . GLN A 1 92 ? 16.065 -11.772 -8.001 1.00 92.62 92 GLN A N 1
ATOM 685 C CA . GLN A 1 92 ? 15.481 -10.615 -7.314 1.00 92.62 92 GLN A CA 1
ATOM 686 C C . GLN A 1 92 ? 13.977 -10.546 -7.559 1.00 92.62 92 GLN A C 1
ATOM 688 O O . GLN A 1 92 ? 13.199 -10.389 -6.622 1.00 92.62 92 GLN A O 1
ATOM 693 N N . MET A 1 93 ? 13.575 -10.727 -8.816 1.00 91.00 93 MET A N 1
ATOM 694 C CA . MET A 1 93 ? 12.180 -10.674 -9.213 1.00 91.00 93 MET A CA 1
ATOM 695 C C . MET A 1 93 ? 11.358 -11.788 -8.555 1.00 91.00 93 MET A C 1
ATOM 697 O O . MET A 1 93 ? 10.295 -11.520 -8.009 1.00 91.00 93 MET A O 1
ATOM 701 N N . GLN A 1 94 ? 11.870 -13.021 -8.538 1.00 89.69 94 GLN A N 1
ATOM 702 C CA . GLN A 1 94 ? 11.216 -14.151 -7.875 1.00 89.69 94 GLN A CA 1
ATOM 703 C C . GLN A 1 94 ? 11.099 -13.956 -6.362 1.00 89.69 94 GLN A C 1
ATOM 705 O O . GLN A 1 94 ? 10.076 -14.320 -5.795 1.00 89.69 94 GLN A O 1
ATOM 710 N N . GLN A 1 95 ? 12.118 -13.386 -5.708 1.00 91.75 95 GLN A N 1
ATOM 711 C CA . GLN A 1 95 ? 12.055 -13.100 -4.273 1.00 91.75 95 GLN A CA 1
ATOM 712 C C . GLN A 1 95 ? 10.979 -12.058 -3.955 1.00 91.75 95 GLN A C 1
ATOM 714 O O . GLN A 1 95 ? 10.168 -12.280 -3.061 1.00 91.75 95 GLN A O 1
ATOM 719 N N . LEU A 1 96 ? 10.933 -10.959 -4.713 1.00 90.75 96 LEU A N 1
ATOM 720 C CA . LEU A 1 96 ? 9.931 -9.904 -4.530 1.00 90.75 96 LEU A CA 1
ATOM 721 C C . LEU A 1 96 ? 8.522 -10.399 -4.868 1.00 90.75 96 LEU A C 1
ATOM 723 O O . LEU A 1 96 ? 7.567 -10.074 -4.172 1.00 90.75 96 LEU A O 1
ATOM 727 N N . GLN A 1 97 ? 8.394 -11.269 -5.872 1.00 87.19 97 GLN A N 1
ATOM 728 C CA . GLN A 1 97 ? 7.124 -11.898 -6.219 1.00 87.19 97 GLN A CA 1
ATOM 729 C C . GLN A 1 97 ? 6.554 -12.743 -5.070 1.00 87.19 97 GLN A C 1
ATOM 731 O O . GLN A 1 97 ? 5.344 -12.880 -4.992 1.00 87.19 97 GLN A O 1
ATOM 736 N N . MET A 1 98 ? 7.360 -13.275 -4.142 1.00 87.62 98 MET A N 1
ATOM 737 C CA . MET A 1 98 ? 6.816 -14.023 -2.994 1.00 87.62 98 MET A CA 1
ATOM 738 C C . MET A 1 98 ? 5.916 -13.170 -2.087 1.00 87.62 98 MET A C 1
ATOM 740 O O . MET A 1 98 ? 5.146 -13.727 -1.310 1.00 87.62 98 MET A O 1
ATOM 744 N N . LEU A 1 99 ? 6.015 -11.841 -2.178 1.00 85.00 99 LEU A N 1
ATOM 745 C CA . LEU A 1 99 ? 5.191 -10.893 -1.429 1.00 85.00 99 LEU A CA 1
ATOM 746 C C . LEU A 1 99 ? 3.866 -10.570 -2.140 1.00 85.00 99 LEU A C 1
ATOM 748 O O . LEU A 1 99 ? 3.031 -9.864 -1.584 1.00 85.00 99 LEU A O 1
ATOM 752 N N . CYS A 1 100 ? 3.668 -11.064 -3.367 1.00 80.88 100 CYS A N 1
ATOM 753 C CA . CYS A 1 100 ? 2.509 -10.777 -4.206 1.00 80.88 100 CYS A CA 1
ATOM 754 C C . CYS A 1 100 ? 1.930 -12.067 -4.804 1.00 80.88 100 CYS A C 1
ATOM 756 O O . CYS A 1 100 ? 2.623 -12.819 -5.482 1.00 80.88 100 CYS A O 1
ATOM 758 N N . ASP A 1 101 ? 0.619 -12.277 -4.707 1.00 72.44 101 ASP A N 1
ATOM 759 C CA . ASP A 1 101 ? -0.037 -13.498 -5.218 1.00 72.44 101 ASP A CA 1
ATOM 760 C C . ASP A 1 101 ? -0.136 -13.591 -6.759 1.00 72.44 101 ASP A C 1
ATOM 762 O O . ASP A 1 101 ? -0.826 -14.453 -7.317 1.00 72.44 101 ASP A O 1
ATOM 766 N N . ARG A 1 102 ? 0.529 -12.696 -7.494 1.00 76.56 102 ARG A N 1
ATOM 767 C CA . ARG A 1 102 ? 0.389 -12.566 -8.947 1.00 76.56 102 ARG A CA 1
ATOM 768 C C . ARG A 1 102 ? 1.474 -13.293 -9.723 1.00 76.56 102 ARG A C 1
ATOM 770 O O . ARG A 1 102 ? 2.624 -13.412 -9.309 1.00 76.56 102 ARG A O 1
ATOM 777 N N . LYS A 1 103 ? 1.083 -13.793 -10.899 1.00 79.69 103 LYS A N 1
ATOM 778 C CA . LYS A 1 103 ? 1.987 -14.489 -11.819 1.00 79.69 103 LYS A CA 1
ATOM 779 C C . LYS A 1 103 ? 2.989 -13.514 -12.422 1.00 79.69 103 LYS A C 1
ATOM 781 O O . LYS A 1 103 ? 2.663 -12.367 -12.708 1.00 79.69 103 LYS A O 1
ATOM 786 N N . LEU A 1 104 ? 4.190 -14.025 -12.655 1.00 78.44 104 LEU A N 1
ATOM 787 C CA . LEU A 1 104 ? 5.278 -13.265 -13.236 1.00 78.44 104 LEU A CA 1
ATOM 788 C C . LEU A 1 104 ? 4.947 -12.877 -14.680 1.00 78.44 104 LEU A C 1
ATOM 790 O O . LEU A 1 104 ? 4.569 -13.730 -15.487 1.00 78.44 104 LEU A O 1
ATOM 794 N N . THR A 1 105 ? 5.123 -11.600 -15.000 1.00 84.81 105 THR A N 1
ATOM 795 C CA . THR A 1 105 ? 5.045 -11.093 -16.371 1.00 84.81 105 THR A CA 1
ATOM 796 C C . THR A 1 105 ? 6.279 -11.516 -17.171 1.00 84.81 105 THR A C 1
ATOM 798 O O . THR A 1 105 ? 7.335 -11.800 -16.592 1.00 84.81 105 THR A O 1
ATOM 801 N N . PRO A 1 106 ? 6.195 -11.587 -18.510 1.00 88.00 106 PRO A N 1
ATOM 802 C CA . PRO A 1 106 ? 7.383 -11.806 -19.321 1.00 88.00 106 PRO A CA 1
ATOM 803 C C . PRO A 1 106 ? 8.408 -10.676 -19.094 1.00 88.00 106 PRO A C 1
ATOM 805 O O . PRO A 1 106 ? 8.028 -9.514 -18.919 1.00 88.00 106 PRO A O 1
ATOM 808 N N . PRO A 1 107 ? 9.712 -10.993 -19.094 1.00 91.31 107 PRO A N 1
ATOM 809 C CA . PRO A 1 107 ? 10.763 -9.997 -18.893 1.00 91.31 107 PRO A CA 1
ATOM 810 C C . PRO A 1 107 ? 10.737 -8.922 -19.982 1.00 91.31 107 PRO A C 1
ATOM 812 O O . PRO A 1 107 ? 10.614 -9.243 -21.165 1.00 91.31 107 PRO A O 1
ATOM 815 N N . ALA A 1 108 ? 10.923 -7.657 -19.594 1.00 90.50 108 ALA A N 1
ATOM 816 C CA . ALA A 1 108 ? 11.042 -6.542 -20.537 1.00 90.50 108 ALA A CA 1
ATOM 817 C C . ALA A 1 108 ? 12.260 -6.675 -21.463 1.00 90.50 108 ALA A C 1
ATOM 819 O O . ALA A 1 108 ? 12.220 -6.244 -22.614 1.00 90.50 108 ALA A O 1
ATOM 820 N N . ILE A 1 109 ? 13.360 -7.249 -20.964 1.00 88.69 109 ILE A N 1
ATOM 821 C CA . ILE A 1 109 ? 14.609 -7.376 -21.716 1.00 88.69 109 ILE A CA 1
ATOM 822 C C . ILE A 1 109 ? 15.040 -8.838 -21.724 1.00 88.69 109 ILE A C 1
ATOM 824 O O . ILE A 1 109 ? 15.354 -9.420 -20.683 1.00 88.69 109 ILE A O 1
ATOM 828 N N . VAL A 1 110 ? 15.128 -9.406 -22.925 1.00 87.69 110 VAL A N 1
ATOM 829 C CA . VAL A 1 110 ? 15.686 -10.737 -23.171 1.00 87.69 110 VAL A CA 1
ATOM 830 C C . VAL A 1 110 ? 16.892 -10.589 -24.083 1.00 87.69 110 VAL A C 1
ATOM 832 O O . VAL A 1 110 ? 16.792 -10.048 -25.183 1.00 87.69 110 VAL A O 1
ATOM 835 N N . LYS A 1 111 ? 18.055 -11.061 -23.629 1.00 81.44 111 LYS A N 1
ATOM 836 C CA . LYS A 1 111 ? 19.266 -11.051 -24.453 1.00 81.44 111 LYS A CA 1
ATOM 837 C C . LYS A 1 111 ? 19.245 -12.218 -25.445 1.00 81.44 111 LYS A C 1
ATOM 839 O O . LYS A 1 111 ? 18.945 -13.349 -25.071 1.00 81.44 111 LYS A O 1
ATOM 844 N N . ALA A 1 112 ? 19.592 -11.953 -26.704 1.00 70.88 112 ALA A N 1
ATOM 845 C CA . ALA A 1 112 ? 19.647 -12.980 -27.739 1.00 70.88 1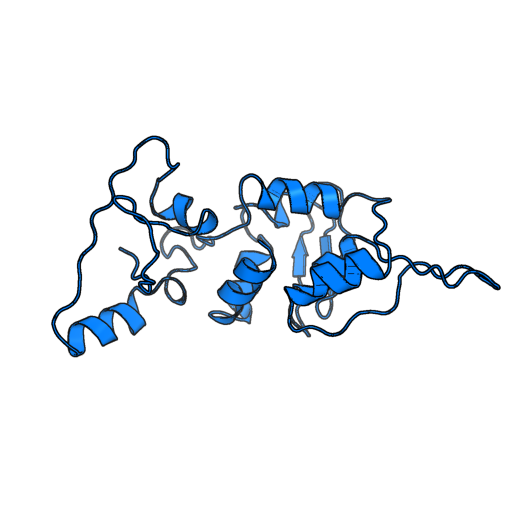12 ALA A CA 1
ATOM 846 C C . ALA A 1 112 ? 20.893 -13.879 -27.591 1.00 70.88 112 ALA A C 1
ATOM 848 O O . ALA A 1 112 ? 22.020 -13.394 -27.644 1.00 70.88 112 ALA A O 1
ATOM 849 N N . SER A 1 113 ? 20.642 -15.189 -27.487 1.00 54.38 113 SER A N 1
ATOM 850 C CA . SER A 1 113 ? 21.578 -16.327 -27.521 1.00 54.38 113 SER A CA 1
ATOM 851 C C . SER A 1 113 ? 22.630 -16.448 -26.392 1.00 54.38 113 SER A C 1
ATOM 853 O O . SER A 1 113 ? 23.250 -15.488 -25.948 1.00 54.38 113 SER A O 1
ATOM 855 N N . SER A 1 114 ? 22.799 -17.698 -25.940 1.00 54.00 114 SER A N 1
ATOM 856 C CA . SER A 1 114 ? 23.746 -18.284 -24.966 1.00 54.00 114 SER A CA 1
ATOM 857 C C . SER A 1 114 ? 23.793 -17.796 -23.510 1.00 54.00 114 SER A C 1
ATOM 859 O O . SER A 1 114 ? 24.314 -18.534 -22.677 1.00 54.00 114 SER A O 1
ATOM 861 N N . SER A 1 115 ? 23.255 -16.631 -23.145 1.00 59.03 115 SER A N 1
ATOM 862 C CA . SER A 1 115 ? 23.108 -16.246 -21.731 1.00 59.03 115 SER A CA 1
ATOM 863 C C . SER A 1 115 ? 21.632 -16.202 -21.347 1.00 59.03 115 SER A C 1
ATOM 865 O O . SER A 1 115 ? 20.885 -15.397 -21.892 1.00 59.03 115 SER A O 1
ATOM 867 N N . ASN A 1 116 ? 21.209 -17.048 -20.401 1.00 63.88 116 ASN A N 1
ATOM 868 C CA . ASN A 1 116 ? 19.846 -17.093 -19.847 1.00 63.88 116 ASN A CA 1
ATOM 869 C C . ASN A 1 116 ? 19.569 -15.874 -18.938 1.00 63.88 116 ASN A C 1
ATOM 871 O O . ASN A 1 116 ? 19.235 -16.001 -17.763 1.00 63.88 116 ASN A O 1
ATOM 875 N N . THR A 1 117 ? 19.840 -14.679 -19.459 1.00 80.44 117 THR A N 1
ATOM 876 C CA . THR A 1 117 ? 19.799 -13.403 -18.750 1.00 80.44 117 THR A CA 1
ATOM 877 C C . THR A 1 117 ? 18.567 -12.648 -19.209 1.00 80.44 117 THR A C 1
ATOM 879 O O . THR A 1 117 ? 18.565 -12.030 -20.279 1.00 80.44 117 THR A O 1
ATOM 882 N N . SER A 1 118 ? 17.524 -12.726 -18.398 1.00 89.38 118 SER A N 1
ATOM 883 C CA . SER A 1 118 ? 16.309 -11.938 -18.531 1.00 89.38 118 SER A CA 1
ATOM 884 C C . SER A 1 118 ? 16.257 -10.885 -17.431 1.00 89.38 118 SER A C 1
ATOM 886 O O . SER A 1 118 ? 16.623 -11.161 -16.283 1.00 89.38 118 SER A O 1
ATOM 888 N N . PHE A 1 119 ? 15.801 -9.688 -17.788 1.00 92.25 119 PHE A N 1
ATOM 889 C CA . PHE A 1 119 ? 15.640 -8.583 -16.853 1.00 92.25 119 PHE A CA 1
ATOM 890 C C . PHE A 1 119 ? 14.218 -8.034 -16.899 1.00 92.25 119 PHE A C 1
ATOM 892 O O . PHE A 1 119 ? 13.618 -7.924 -17.971 1.00 92.25 119 PHE A O 1
ATOM 899 N N . TRP A 1 120 ? 13.727 -7.651 -15.725 1.00 93.50 120 TRP A N 1
ATOM 900 C CA . TRP A 1 120 ? 12.473 -6.933 -15.532 1.00 93.50 120 TRP A CA 1
ATOM 901 C C . TRP A 1 120 ? 12.768 -5.479 -15.191 1.00 93.50 120 TRP A C 1
ATOM 903 O O . TRP A 1 120 ? 13.792 -5.182 -14.571 1.00 93.50 120 TRP A O 1
ATOM 913 N N . SER A 1 121 ? 11.886 -4.572 -15.599 1.00 92.88 121 SER A N 1
ATOM 914 C CA . SER A 1 121 ? 11.948 -3.184 -15.136 1.00 92.88 121 SER A CA 1
ATOM 915 C C . SER A 1 121 ? 11.266 -3.042 -13.774 1.00 92.88 121 SER A C 1
ATOM 917 O O . SER A 1 121 ? 10.398 -3.840 -13.415 1.00 92.88 121 SER A O 1
ATOM 919 N N . GLY A 1 122 ? 11.608 -2.000 -13.016 1.00 91.88 122 GLY A N 1
ATOM 920 C CA . GLY A 1 122 ? 10.883 -1.707 -11.778 1.00 91.88 122 GLY A CA 1
ATOM 921 C C . GLY A 1 122 ? 9.412 -1.339 -12.019 1.00 91.88 122 GLY A C 1
ATOM 922 O O . GLY A 1 122 ? 8.547 -1.742 -11.247 1.00 91.88 122 GLY A O 1
ATOM 923 N N . LYS A 1 123 ? 9.091 -0.714 -13.164 1.00 91.12 123 LYS A N 1
ATOM 924 C CA . LYS A 1 123 ? 7.704 -0.469 -13.612 1.00 91.12 123 LYS A CA 1
ATOM 925 C C . LYS A 1 123 ? 6.913 -1.774 -13.802 1.00 91.12 123 LYS A C 1
ATOM 927 O O . LYS A 1 123 ? 5.743 -1.845 -13.424 1.00 91.12 123 LYS A O 1
ATOM 932 N N . GLN A 1 124 ? 7.552 -2.831 -14.319 1.00 91.56 124 GLN A N 1
ATOM 933 C CA . GLN A 1 124 ? 6.934 -4.161 -14.403 1.00 91.56 124 GLN A CA 1
ATOM 934 C C . GLN A 1 124 ? 6.676 -4.759 -13.020 1.00 91.56 124 GLN A C 1
ATOM 936 O O . GLN A 1 124 ? 5.617 -5.344 -12.818 1.00 91.56 124 GLN A O 1
ATOM 941 N N . LEU A 1 125 ? 7.605 -4.603 -12.071 1.00 91.56 125 LEU A N 1
ATOM 942 C CA . LEU A 1 125 ? 7.382 -5.057 -10.698 1.00 91.56 125 LEU A CA 1
ATOM 943 C C . LEU A 1 125 ? 6.208 -4.315 -10.053 1.00 91.56 125 LEU A C 1
ATOM 945 O O . LEU A 1 125 ? 5.324 -4.955 -9.496 1.00 91.56 125 LEU A O 1
ATOM 949 N N . PHE A 1 126 ? 6.151 -2.990 -10.187 1.00 91.06 126 PHE A N 1
ATOM 950 C CA . PHE A 1 126 ? 5.042 -2.203 -9.652 1.00 91.06 126 PHE A CA 1
ATOM 951 C C . PHE A 1 126 ? 3.691 -2.616 -10.261 1.00 91.06 126 PHE A C 1
ATOM 953 O O . PHE A 1 126 ? 2.693 -2.714 -9.557 1.00 91.06 126 PHE A O 1
ATOM 960 N N . SER A 1 127 ? 3.661 -2.956 -11.553 1.00 91.56 127 SER A N 1
ATOM 961 C CA . SER A 1 127 ? 2.452 -3.452 -12.234 1.00 91.56 127 SER A CA 1
ATOM 962 C C . SER A 1 127 ? 1.917 -4.768 -11.649 1.00 91.56 127 SER A C 1
ATOM 964 O O . SER A 1 127 ? 0.721 -5.042 -11.702 1.00 91.56 127 SER A O 1
ATOM 966 N N . ILE A 1 128 ? 2.776 -5.590 -11.034 1.00 89.69 128 ILE A N 1
ATOM 967 C CA . ILE A 1 128 ? 2.335 -6.813 -10.344 1.00 89.69 128 ILE A CA 1
ATOM 968 C C . ILE A 1 128 ? 1.484 -6.477 -9.113 1.00 89.69 128 ILE A C 1
ATOM 970 O O . ILE A 1 128 ? 0.633 -7.281 -8.753 1.00 89.69 128 ILE A O 1
ATOM 974 N N . LEU A 1 129 ? 1.636 -5.299 -8.505 1.00 89.06 129 LEU A N 1
ATOM 975 C CA . LEU A 1 129 ? 0.822 -4.879 -7.358 1.00 89.06 129 LEU A CA 1
ATOM 976 C C . LEU A 1 129 ? -0.610 -4.491 -7.756 1.00 89.06 129 LEU A C 1
ATOM 978 O O . LEU A 1 129 ? -1.538 -4.642 -6.964 1.00 89.06 129 LEU A O 1
ATOM 982 N N . LEU A 1 130 ? -0.806 -3.986 -8.976 1.00 90.38 130 LEU A N 1
ATOM 983 C CA . LEU A 1 130 ? -2.084 -3.421 -9.415 1.00 90.38 130 LEU A CA 1
ATOM 984 C C . LEU A 1 130 ? -3.070 -4.518 -9.844 1.00 90.38 130 LEU A C 1
ATOM 986 O O . LEU A 1 130 ? -2.646 -5.491 -10.445 1.00 90.38 130 LEU A O 1
ATOM 990 N N . PRO A 1 131 ? -4.382 -4.409 -9.582 1.00 89.38 131 PRO A N 1
ATOM 991 C CA . PRO A 1 131 ? -5.375 -5.419 -9.962 1.00 89.38 131 PRO A CA 1
ATOM 992 C C . PRO A 1 131 ? -5.672 -5.446 -11.476 1.00 89.38 131 PRO A C 1
ATOM 994 O O . PRO A 1 131 ? -5.340 -4.526 -12.210 1.00 89.38 131 PRO A O 1
ATOM 997 N N . PHE A 1 132 ? -6.282 -6.536 -11.968 1.00 86.75 132 PHE A N 1
ATOM 998 C CA . PHE A 1 132 ? -6.584 -6.705 -13.402 1.00 86.75 132 PHE A CA 1
ATOM 999 C C . PHE A 1 132 ? -7.754 -5.800 -13.761 1.00 86.75 132 PHE A C 1
ATOM 1001 O O . PHE A 1 132 ? -8.641 -5.611 -12.924 1.00 86.75 132 PHE A O 1
ATOM 1008 N N . LYS A 1 133 ? -7.801 -5.311 -15.003 1.00 87.75 133 LYS A N 1
ATOM 1009 C CA . LYS A 1 133 ? -8.823 -4.369 -15.482 1.00 87.75 133 LYS A CA 1
ATOM 1010 C C . LYS A 1 133 ? -8.876 -3.078 -14.671 1.00 87.75 133 LYS A C 1
ATOM 1012 O O . LYS A 1 133 ? -9.939 -2.480 -14.524 1.00 87.75 133 LYS A O 1
ATOM 1017 N N . PHE A 1 134 ? -7.743 -2.693 -14.095 1.00 91.88 134 PHE A N 1
ATOM 1018 C CA . PHE A 1 134 ? -7.594 -1.405 -13.451 1.00 91.88 134 PHE A CA 1
ATOM 1019 C C . PHE A 1 134 ? -6.988 -0.426 -14.443 1.00 91.88 134 PHE A C 1
ATOM 1021 O O . PHE A 1 134 ? -5.846 -0.597 -14.872 1.00 91.88 134 PHE A O 1
ATOM 1028 N N . ASP A 1 135 ? -7.772 0.586 -14.788 1.00 92.75 135 ASP A N 1
ATOM 1029 C CA . ASP A 1 135 ? -7.344 1.690 -15.627 1.00 92.75 135 ASP A CA 1
ATOM 1030 C C . ASP A 1 135 ? -7.245 2.948 -14.759 1.00 92.75 135 ASP A C 1
ATOM 1032 O O . ASP A 1 135 ? -8.150 3.267 -13.984 1.00 92.75 135 ASP A O 1
ATOM 1036 N N . TYR A 1 136 ? -6.130 3.660 -14.871 1.00 92.94 136 TYR A N 1
ATOM 1037 C CA . TYR A 1 136 ? -5.880 4.887 -14.125 1.00 92.94 136 TYR A CA 1
ATOM 1038 C C . T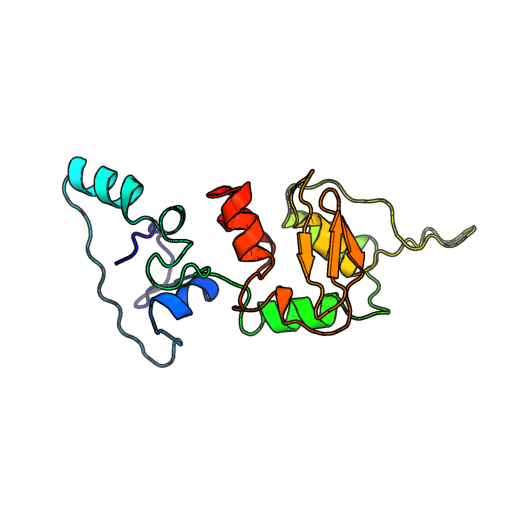YR A 1 136 ? -5.022 5.833 -14.956 1.00 92.94 136 TYR A C 1
ATOM 1040 O O . TYR A 1 136 ? -4.068 5.413 -15.606 1.00 92.94 136 TYR A O 1
ATOM 1048 N N . ALA A 1 137 ? -5.349 7.121 -14.919 1.00 90.81 137 ALA A N 1
ATOM 1049 C CA . ALA A 1 137 ? -4.583 8.150 -15.599 1.00 90.81 137 ALA A CA 1
ATOM 1050 C C . ALA A 1 137 ? -4.354 9.335 -14.661 1.00 90.81 137 ALA A C 1
ATOM 1052 O O . ALA A 1 137 ? -5.299 9.849 -14.063 1.00 90.81 137 ALA A O 1
ATOM 1053 N N . PHE A 1 138 ? -3.107 9.797 -14.582 1.00 89.19 138 PHE A N 1
ATOM 1054 C CA . PHE A 1 138 ? -2.729 11.014 -13.871 1.00 89.19 138 PHE A CA 1
ATOM 1055 C C . PHE A 1 138 ? -2.059 11.988 -14.852 1.00 89.19 138 PHE A C 1
ATOM 1057 O O . PHE A 1 138 ? -0.842 11.913 -15.065 1.00 89.19 138 PHE A O 1
ATOM 1064 N N . PRO A 1 139 ? -2.837 12.899 -15.474 1.00 81.50 139 PRO A N 1
ATOM 1065 C CA . PRO A 1 139 ? -2.364 13.732 -16.582 1.00 81.50 139 PRO A CA 1
ATOM 1066 C C . PRO A 1 139 ? -1.165 14.613 -16.231 1.00 81.50 139 PRO A C 1
ATOM 1068 O O . PRO A 1 139 ? -0.278 14.798 -17.057 1.00 81.50 139 PRO A O 1
ATOM 1071 N N . SER A 1 140 ? -1.112 15.129 -15.000 1.00 80.31 140 SER A N 1
ATOM 1072 C CA . SER A 1 140 ? -0.056 16.046 -14.552 1.00 80.31 140 SER A CA 1
ATOM 1073 C C . SER A 1 140 ? 1.346 15.435 -14.622 1.00 80.31 140 SER A C 1
ATOM 1075 O O . SER A 1 140 ? 2.315 16.169 -14.798 1.00 80.31 140 SER A O 1
ATOM 1077 N N . ASN A 1 141 ? 1.452 14.103 -14.519 1.00 79.31 141 ASN A N 1
ATOM 1078 C CA . ASN A 1 141 ? 2.725 13.378 -14.522 1.00 79.31 141 ASN A CA 1
ATOM 1079 C C . ASN A 1 141 ? 2.794 12.339 -15.659 1.00 79.31 141 ASN A C 1
ATOM 1081 O O . ASN A 1 141 ? 3.641 11.445 -15.608 1.00 79.31 141 ASN A O 1
ATOM 1085 N N . ASP A 1 142 ? 1.905 12.421 -16.653 1.00 85.31 142 ASP A N 1
ATOM 1086 C CA . ASP A 1 142 ? 1.824 11.471 -17.775 1.00 85.31 142 ASP A CA 1
ATOM 1087 C C . ASP A 1 142 ? 1.812 9.993 -17.327 1.00 85.31 142 ASP A C 1
ATOM 1089 O O . ASP A 1 142 ? 2.452 9.119 -17.920 1.00 85.31 142 ASP A O 1
ATOM 1093 N N . VAL A 1 143 ? 1.129 9.713 -16.211 1.00 90.12 143 VAL A N 1
ATOM 1094 C CA . VAL A 1 143 ? 1.025 8.353 -15.672 1.00 90.12 143 VAL A CA 1
ATOM 1095 C C . VAL A 1 143 ? -0.196 7.693 -16.269 1.00 90.12 143 VAL A C 1
ATOM 1097 O O . VAL A 1 143 ? -1.304 8.209 -16.123 1.00 90.12 143 VAL A O 1
ATOM 1100 N N . ILE A 1 144 ? 0.003 6.547 -16.909 1.00 92.38 144 ILE A N 1
ATOM 1101 C CA . ILE A 1 144 ? -1.073 5.759 -17.500 1.00 92.38 144 ILE A CA 1
ATOM 1102 C C . ILE A 1 144 ? -0.900 4.313 -17.056 1.00 92.38 144 ILE A C 1
ATOM 1104 O O . ILE A 1 144 ? 0.111 3.668 -17.344 1.00 92.38 144 ILE A O 1
ATOM 1108 N N . VAL A 1 145 ? -1.916 3.807 -16.370 1.00 93.62 145 VAL A N 1
ATOM 1109 C CA . VAL A 1 145 ? -2.109 2.394 -16.073 1.00 93.62 145 VAL A CA 1
ATOM 1110 C C . VAL A 1 145 ? -3.263 1.903 -16.931 1.00 93.62 145 VAL A C 1
ATOM 1112 O O . VAL A 1 145 ? -4.329 2.520 -16.922 1.00 93.62 145 VAL A O 1
ATOM 1115 N N . SER A 1 146 ? -3.067 0.797 -17.646 1.00 93.12 146 SER A N 1
ATOM 1116 C CA . SER A 1 146 ? -4.162 0.123 -18.340 1.00 93.12 146 SER A CA 1
ATOM 1117 C C . SER A 1 146 ? -4.141 -1.379 -18.100 1.00 93.12 146 SER A C 1
ATOM 1119 O O . SER A 1 146 ? -3.079 -1.994 -18.112 1.00 93.12 146 SER A O 1
ATOM 1121 N N . ASP A 1 147 ? -5.314 -1.957 -17.842 1.00 90.50 147 ASP A N 1
ATOM 1122 C CA . ASP A 1 147 ? -5.503 -3.369 -17.473 1.00 90.50 147 ASP A CA 1
ATOM 1123 C C . ASP A 1 147 ? -4.584 -3.854 -16.325 1.00 90.50 147 ASP A C 1
ATOM 1125 O O . ASP A 1 147 ? -4.222 -5.028 -16.226 1.00 90.50 147 ASP A O 1
AT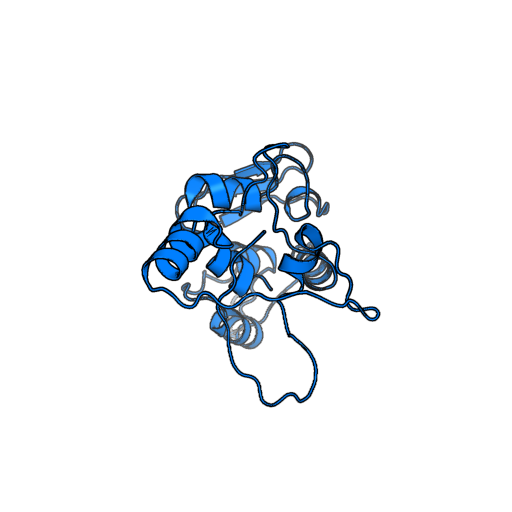OM 1129 N N . GLY A 1 148 ? -4.221 -2.950 -15.409 1.00 88.75 148 GLY A N 1
ATOM 1130 C CA . GLY A 1 148 ? -3.299 -3.230 -14.305 1.00 88.75 148 GLY A CA 1
ATOM 1131 C C . GLY A 1 148 ? -1.812 -3.206 -14.675 1.00 88.75 148 GLY A C 1
ATOM 1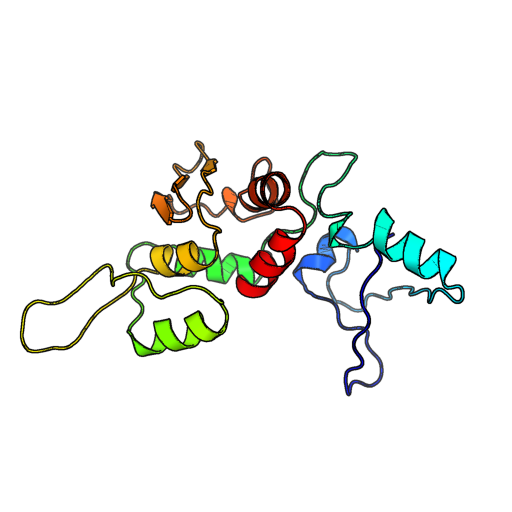132 O O . GLY A 1 148 ? -0.987 -3.604 -13.856 1.00 88.75 148 GLY A O 1
ATOM 1133 N N . GLU A 1 149 ? -1.445 -2.739 -15.868 1.00 90.75 149 GLU A N 1
ATOM 1134 C CA . GLU A 1 149 ? -0.054 -2.533 -16.278 1.00 90.75 149 GLU A CA 1
ATOM 1135 C C . GLU A 1 149 ? 0.291 -1.044 -16.346 1.00 90.75 149 GLU A C 1
ATOM 1137 O O . GLU A 1 149 ? -0.435 -0.245 -16.935 1.00 90.75 149 GLU A O 1
ATOM 1142 N N . LEU A 1 150 ? 1.422 -0.664 -15.749 1.00 91.38 150 LEU A N 1
ATOM 1143 C CA . LEU A 1 150 ? 1.955 0.694 -15.798 1.00 91.38 150 LEU A CA 1
ATOM 1144 C C . LEU A 1 150 ? 2.672 0.915 -17.138 1.00 91.38 150 LEU A C 1
ATOM 1146 O O . LEU A 1 150 ? 3.780 0.416 -17.348 1.00 91.38 150 LEU A O 1
ATOM 1150 N N . ILE A 1 151 ? 2.039 1.672 -18.034 1.00 88.75 151 ILE A N 1
ATOM 1151 C CA . ILE A 1 151 ? 2.522 1.924 -19.398 1.00 88.75 151 ILE A CA 1
ATOM 1152 C C . ILE A 1 151 ? 3.511 3.088 -19.407 1.00 88.75 151 ILE A C 1
ATOM 1154 O O . ILE A 1 151 ? 4.622 2.972 -19.926 1.00 88.75 151 ILE A O 1
ATOM 1158 N N . SER A 1 152 ? 3.110 4.212 -18.819 1.00 86.69 152 SER A N 1
ATOM 1159 C CA . SER A 1 152 ? 3.912 5.429 -18.741 1.00 86.69 152 SER A CA 1
ATOM 1160 C C . SER A 1 152 ? 3.899 5.975 -17.323 1.00 86.69 152 SER A C 1
ATOM 1162 O O . SER A 1 152 ? 2.932 5.822 -16.578 1.00 86.69 152 SER A O 1
ATOM 1164 N N . CYS A 1 153 ? 5.020 6.570 -16.937 1.00 83.75 153 CYS A N 1
ATOM 1165 C CA . CYS A 1 153 ? 5.197 7.271 -15.677 1.00 83.75 153 CYS A CA 1
ATOM 1166 C C . CYS A 1 153 ? 6.385 8.212 -15.859 1.00 83.75 153 CYS A C 1
ATOM 1168 O O . CYS A 1 153 ? 7.495 7.725 -16.110 1.00 83.75 153 CYS A O 1
ATOM 1170 N N . SER A 1 154 ? 6.155 9.522 -15.745 1.00 74.06 154 SER A N 1
ATOM 1171 C CA . SER A 1 154 ? 7.244 10.484 -15.543 1.00 74.06 154 SER A CA 1
ATOM 1172 C C . SER A 1 154 ? 7.712 10.446 -14.084 1.00 74.06 154 SER A C 1
ATOM 1174 O O . SER A 1 154 ? 6.984 9.974 -13.211 1.00 74.06 154 SER A O 1
ATOM 1176 N N . GLU A 1 155 ? 8.930 10.917 -13.819 1.00 66.69 155 GLU A N 1
ATOM 1177 C CA . GLU A 1 155 ? 9.675 10.747 -12.556 1.00 66.69 155 GLU A CA 1
ATOM 1178 C C . GLU A 1 155 ? 8.971 11.265 -11.282 1.00 66.69 155 GLU A C 1
ATOM 1180 O O . GLU A 1 155 ? 9.482 11.093 -10.186 1.00 66.69 155 GLU A O 1
ATOM 1185 N N . ALA A 1 156 ? 7.800 11.896 -11.352 1.00 63.88 156 ALA A N 1
ATOM 1186 C CA . ALA A 1 156 ? 7.182 12.519 -10.187 1.00 63.88 156 ALA A CA 1
ATOM 1187 C C . ALA A 1 156 ? 6.276 11.556 -9.382 1.00 63.88 156 ALA A C 1
ATOM 1189 O O . ALA A 1 156 ? 5.284 11.036 -9.892 1.00 63.88 156 ALA A O 1
ATOM 1190 N N . SER A 1 157 ? 6.547 11.412 -8.076 1.00 73.00 157 SER A N 1
ATOM 1191 C CA . SER A 1 157 ? 5.830 10.547 -7.109 1.00 73.00 157 SER A CA 1
ATOM 1192 C C . SER A 1 157 ? 4.446 11.046 -6.667 1.00 73.00 157 SER A C 1
ATOM 1194 O O . SER A 1 157 ? 3.812 10.438 -5.800 1.00 73.00 157 SER A O 1
ATOM 1196 N N . GLY A 1 158 ? 3.958 12.147 -7.249 1.00 81.69 158 GLY A N 1
ATOM 1197 C CA . GLY A 1 158 ? 2.709 12.798 -6.842 1.00 81.69 158 GLY A CA 1
ATOM 1198 C C . GLY A 1 158 ? 1.500 11.860 -6.844 1.00 81.69 158 GLY A C 1
ATOM 1199 O O . GLY A 1 158 ? 0.704 11.906 -5.917 1.00 81.69 158 GLY A O 1
ATOM 1200 N N . TRP A 1 159 ? 1.419 10.951 -7.815 1.00 86.50 159 TRP A N 1
ATOM 1201 C CA . TRP A 1 159 ? 0.319 9.992 -7.971 1.00 86.50 159 TRP A CA 1
ATOM 1202 C C . TRP A 1 159 ? 0.340 8.817 -6.975 1.00 86.50 159 TRP A C 1
ATOM 1204 O O . TRP A 1 159 ? -0.644 8.089 -6.883 1.00 86.50 159 TRP A O 1
ATOM 1214 N N . ILE A 1 160 ? 1.445 8.614 -6.247 1.00 87.62 160 ILE A N 1
ATOM 1215 C CA . ILE A 1 160 ? 1.617 7.546 -5.241 1.00 87.62 160 ILE A CA 1
ATOM 1216 C C . ILE A 1 160 ? 1.431 8.098 -3.822 1.00 87.62 160 ILE A C 1
ATOM 1218 O O . ILE A 1 160 ? 0.936 7.403 -2.933 1.00 87.62 160 ILE A O 1
ATOM 1222 N N . ARG A 1 161 ? 1.841 9.350 -3.605 1.00 86.81 161 ARG A N 1
ATOM 1223 C CA . ARG A 1 161 ? 1.704 10.058 -2.330 1.00 86.81 161 ARG A CA 1
ATOM 1224 C C . ARG A 1 161 ? 0.236 10.407 -2.040 1.00 86.81 161 ARG A C 1
ATOM 1226 O O . ARG A 1 161 ? -0.600 10.430 -2.940 1.00 86.81 161 ARG A O 1
ATOM 1233 N N . ASP A 1 162 ? -0.056 10.733 -0.785 1.00 83.06 162 ASP A N 1
ATOM 1234 C CA . ASP A 1 162 ? -1.255 11.469 -0.378 1.00 83.06 162 ASP A CA 1
ATOM 1235 C C . ASP A 1 162 ? -1.391 12.779 -1.182 1.00 83.06 162 ASP A C 1
ATOM 1237 O O . ASP A 1 162 ? -0.660 13.753 -0.970 1.00 83.06 162 ASP A O 1
ATOM 1241 N N . SER A 1 163 ? -2.254 12.745 -2.192 1.00 83.69 163 SER A N 1
ATOM 1242 C CA . SER A 1 163 ? -2.557 13.825 -3.123 1.00 83.69 163 SER A CA 1
ATOM 1243 C C . SER A 1 163 ? -3.932 13.560 -3.736 1.00 83.69 163 SER A C 1
ATOM 1245 O O . SER A 1 163 ? -4.418 12.424 -3.736 1.00 83.69 163 SER A O 1
ATOM 1247 N N . GLU A 1 164 ? -4.579 14.605 -4.249 1.00 81.75 164 GLU A N 1
ATOM 1248 C CA . GLU A 1 164 ? -5.880 14.459 -4.903 1.00 81.75 164 GLU A CA 1
ATOM 1249 C C . GLU A 1 164 ? -5.771 13.552 -6.137 1.00 81.75 164 GLU A C 1
ATOM 1251 O O . GLU A 1 164 ? -4.891 13.737 -6.981 1.00 81.75 164 GLU A O 1
ATOM 1256 N N . ASN A 1 165 ? -6.695 12.594 -6.266 1.00 83.94 165 ASN A N 1
ATOM 1257 C CA . ASN A 1 165 ? -6.739 11.625 -7.365 1.00 83.94 165 ASN A CA 1
ATOM 1258 C C . ASN A 1 165 ? -5.485 10.742 -7.469 1.00 83.94 165 ASN A C 1
ATOM 1260 O O . ASN A 1 165 ? -5.105 10.329 -8.570 1.00 83.94 165 ASN A O 1
ATOM 1264 N N . ASN A 1 166 ? -4.830 10.434 -6.347 1.00 88.38 166 ASN A N 1
ATOM 1265 C CA . ASN A 1 166 ? -3.763 9.436 -6.331 1.00 88.38 166 ASN A CA 1
ATOM 1266 C C . ASN A 1 166 ? -4.286 8.037 -6.725 1.00 88.38 166 ASN A C 1
ATOM 1268 O O . ASN A 1 166 ? -5.489 7.752 -6.726 1.00 88.38 166 ASN A O 1
ATOM 1272 N N . ILE A 1 167 ? -3.367 7.137 -7.076 1.00 90.69 167 ILE A N 1
ATOM 1273 C CA . ILE A 1 167 ? -3.723 5.786 -7.528 1.00 90.69 167 ILE A CA 1
ATOM 1274 C C . ILE A 1 167 ? -4.472 4.996 -6.456 1.00 90.69 167 ILE A C 1
ATOM 1276 O O . ILE A 1 167 ? -5.372 4.223 -6.776 1.00 90.69 167 ILE A O 1
ATOM 1280 N N . PHE A 1 168 ? -4.138 5.207 -5.183 1.00 89.12 168 PHE A N 1
ATOM 1281 C CA . PHE A 1 168 ? -4.757 4.489 -4.076 1.00 89.12 168 PHE A CA 1
ATOM 1282 C C . PHE A 1 168 ? -6.211 4.900 -3.873 1.00 89.12 168 PHE A C 1
ATOM 1284 O O . PHE A 1 168 ? -7.038 4.030 -3.636 1.00 89.12 168 PHE A O 1
ATOM 1291 N N . GLN A 1 169 ? -6.555 6.174 -4.053 1.00 90.12 169 GLN A N 1
ATOM 1292 C CA . GLN A 1 169 ? -7.935 6.645 -4.053 1.00 90.12 169 GLN A CA 1
ATOM 1293 C C . GLN A 1 169 ? -8.743 5.938 -5.148 1.00 90.12 169 GLN A C 1
ATOM 1295 O O . GLN A 1 169 ? -9.780 5.345 -4.851 1.00 90.12 169 GLN A O 1
ATOM 1300 N N . SER A 1 170 ? -8.218 5.887 -6.378 1.00 90.69 170 SER A N 1
ATOM 1301 C CA . SER A 1 170 ? -8.865 5.151 -7.473 1.00 90.69 170 SER A CA 1
ATOM 1302 C C . SER A 1 170 ? -9.001 3.651 -7.158 1.00 90.69 170 SER A C 1
ATOM 1304 O O . SER A 1 170 ? -10.044 3.046 -7.412 1.00 90.69 170 SER A O 1
ATOM 1306 N N . LEU A 1 171 ? -7.994 3.035 -6.528 1.00 91.12 171 LEU A N 1
ATOM 1307 C CA . LEU A 1 171 ? -8.079 1.641 -6.082 1.00 91.12 171 LEU A CA 1
ATOM 1308 C C . LEU A 1 171 ? -9.163 1.435 -5.017 1.00 91.12 171 LEU A C 1
ATOM 1310 O O . LEU A 1 171 ? -9.902 0.455 -5.095 1.00 91.12 171 LEU A O 1
ATOM 1314 N N . VAL A 1 172 ? -9.291 2.331 -4.033 1.00 90.56 172 VAL A N 1
ATOM 1315 C CA . VAL A 1 172 ? -10.360 2.257 -3.022 1.00 90.56 172 VAL A CA 1
ATOM 1316 C C . VAL A 1 172 ? -11.738 2.345 -3.677 1.00 90.56 172 VAL A C 1
ATOM 1318 O O . VAL A 1 172 ? -12.615 1.551 -3.337 1.00 90.56 172 VAL A O 1
ATOM 1321 N N . GLU A 1 173 ? -11.926 3.242 -4.643 1.00 88.56 173 GLU A N 1
ATOM 1322 C CA . GLU A 1 173 ? -13.201 3.408 -5.350 1.00 88.56 173 GLU A CA 1
ATOM 1323 C C . GLU A 1 173 ? -13.609 2.148 -6.135 1.00 88.56 173 GLU A C 1
ATOM 1325 O O . GLU A 1 173 ? -14.775 1.749 -6.099 1.00 88.56 173 GLU A O 1
ATOM 1330 N N . HIS A 1 174 ? -12.655 1.478 -6.791 1.00 88.25 174 HIS A N 1
ATOM 1331 C CA . HIS A 1 174 ? -12.932 0.319 -7.649 1.00 88.25 174 HIS A CA 1
ATOM 1332 C C . HIS A 1 174 ? -12.903 -1.032 -6.913 1.00 88.25 174 HIS A C 1
ATOM 1334 O O . HIS A 1 174 ? -13.610 -1.964 -7.308 1.00 88.25 174 HIS A O 1
ATOM 1340 N N . PHE A 1 175 ? -12.090 -1.170 -5.859 1.00 85.75 175 PHE A N 1
ATOM 1341 C CA . PHE A 1 175 ? -11.797 -2.462 -5.221 1.00 85.75 175 PHE A CA 1
ATOM 1342 C C . PHE A 1 175 ? -11.999 -2.497 -3.697 1.00 85.75 175 PHE A C 1
ATOM 1344 O O . PHE A 1 175 ? -11.929 -3.586 -3.115 1.00 85.75 175 PHE A O 1
ATOM 1351 N N . GLN A 1 176 ? -12.303 -1.358 -3.060 1.00 81.00 176 GLN A N 1
ATOM 1352 C CA . GLN A 1 176 ? -12.640 -1.216 -1.635 1.00 81.00 176 GLN A CA 1
ATOM 1353 C C . GLN A 1 176 ? -11.701 -2.006 -0.701 1.00 81.00 176 GLN A C 1
ATOM 1355 O O . GLN A 1 176 ? -10.551 -1.623 -0.502 1.00 81.00 176 GLN A O 1
ATOM 1360 N N . GLY A 1 177 ? -12.174 -3.125 -0.135 1.00 74.62 177 GLY A N 1
ATOM 1361 C CA . GLY A 1 177 ? -11.443 -3.911 0.865 1.00 74.62 177 GLY A CA 1
ATOM 1362 C C . GLY A 1 177 ? -10.148 -4.547 0.354 1.00 74.62 177 GLY A C 1
ATOM 1363 O O . GLY A 1 177 ? -9.209 -4.702 1.127 1.00 74.62 177 GLY A O 1
ATOM 1364 N N . LYS A 1 178 ? -10.039 -4.841 -0.951 1.00 84.69 178 LYS A N 1
ATOM 1365 C CA . LYS A 1 178 ? -8.798 -5.396 -1.530 1.00 84.69 178 LYS A CA 1
ATOM 1366 C C . LYS A 1 178 ? -7.658 -4.381 -1.575 1.00 84.69 178 LYS A C 1
ATOM 1368 O O . LYS A 1 178 ? -6.504 -4.763 -1.740 1.00 84.69 178 LYS A O 1
ATOM 1373 N N . THR A 1 179 ? -7.958 -3.091 -1.438 1.00 87.69 179 THR A N 1
ATOM 1374 C CA . THR A 1 179 ? -6.938 -2.040 -1.472 1.00 87.69 179 THR A CA 1
ATOM 1375 C C . THR A 1 179 ? -5.994 -2.122 -0.278 1.00 87.69 179 THR A C 1
ATOM 1377 O O . THR A 1 179 ? -4.816 -1.810 -0.426 1.00 87.69 179 THR A O 1
ATOM 1380 N N . LEU A 1 180 ? -6.460 -2.610 0.878 1.00 89.12 180 LEU A N 1
ATOM 1381 C CA . LEU A 1 180 ? -5.581 -2.865 2.020 1.00 89.12 180 LEU A CA 1
ATOM 1382 C C . LEU A 1 180 ? -4.563 -3.970 1.732 1.00 89.12 180 LEU A C 1
ATOM 1384 O O . LEU A 1 180 ? -3.400 -3.814 2.090 1.00 89.12 180 LEU A O 1
ATOM 1388 N N . ASP A 1 181 ? -4.971 -5.039 1.047 1.00 88.88 181 ASP A N 1
ATOM 1389 C CA . ASP A 1 181 ? -4.060 -6.121 0.657 1.00 88.88 181 ASP A CA 1
ATOM 1390 C C . ASP A 1 181 ? -3.012 -5.618 -0.347 1.00 88.88 181 ASP A C 1
ATOM 1392 O O . ASP A 1 181 ? -1.835 -5.957 -0.245 1.00 88.88 181 ASP A O 1
ATOM 1396 N N . ILE A 1 182 ? -3.423 -4.750 -1.280 1.00 89.00 182 ILE A N 1
ATOM 1397 C CA . ILE A 1 182 ? -2.515 -4.108 -2.243 1.00 89.00 182 ILE A CA 1
ATOM 1398 C C . ILE A 1 182 ? -1.519 -3.194 -1.521 1.00 89.00 182 ILE A C 1
ATOM 1400 O O . ILE A 1 182 ? -0.325 -3.270 -1.790 1.00 89.00 182 ILE A O 1
ATOM 1404 N N . LEU A 1 183 ? -1.985 -2.359 -0.587 1.00 89.56 183 LEU A N 1
ATOM 1405 C CA . LEU A 1 183 ? -1.119 -1.494 0.221 1.00 89.56 183 LEU A CA 1
ATOM 1406 C C . LEU A 1 183 ? -0.145 -2.307 1.078 1.00 89.56 183 LEU A C 1
ATOM 1408 O O . LEU A 1 183 ? 1.019 -1.938 1.182 1.00 89.56 183 LEU A O 1
ATOM 1412 N N . HIS A 1 184 ? -0.601 -3.422 1.652 1.00 89.56 184 HIS A N 1
ATOM 1413 C CA . HIS A 1 184 ? 0.250 -4.332 2.413 1.00 89.56 184 HIS A CA 1
ATOM 1414 C C . HIS A 1 184 ? 1.308 -5.006 1.531 1.00 89.56 184 HIS A C 1
ATOM 1416 O O . HIS A 1 184 ? 2.437 -5.163 1.971 1.00 89.56 184 HIS A O 1
ATOM 1422 N N . GLY A 1 185 ? 0.967 -5.415 0.304 1.00 89.12 185 GLY A N 1
ATOM 1423 C CA . GLY A 1 185 ? 1.940 -5.983 -0.637 1.00 89.12 185 GLY A CA 1
ATOM 1424 C C . GLY A 1 185 ? 2.905 -4.948 -1.225 1.00 89.12 185 GLY A C 1
ATOM 1425 O O . GLY A 1 185 ? 4.010 -5.301 -1.627 1.00 89.12 185 GLY A O 1
ATOM 1426 N N . ALA A 1 186 ? 2.487 -3.681 -1.292 1.00 89.00 186 ALA A N 1
ATOM 1427 C CA . ALA A 1 186 ? 3.301 -2.576 -1.792 1.00 89.00 186 ALA A CA 1
ATOM 1428 C C . ALA A 1 186 ? 4.320 -2.049 -0.767 1.00 89.00 186 ALA A C 1
ATOM 1430 O O . ALA A 1 186 ? 5.294 -1.410 -1.168 1.00 89.00 186 ALA A O 1
ATOM 1431 N N . GLN A 1 187 ? 4.073 -2.272 0.525 1.00 88.19 187 GLN A N 1
ATOM 1432 C CA . GLN A 1 187 ? 4.956 -1.898 1.630 1.00 88.19 187 GLN A CA 1
ATOM 1433 C C . GLN A 1 187 ? 6.067 -2.928 1.848 1.00 88.19 187 GLN A C 1
ATOM 1435 O O . GLN A 1 187 ? 7.211 -2.476 2.084 1.00 88.19 187 GLN A O 1
#